Protein AF-A0A0L8MYE1-F1 (afdb_monomer_lite)

pLDDT: mean 87.6, std 10.83, range [44.22, 98.5]

Structure (mmCIF, N/CA/C/O backbone):
data_AF-A0A0L8MYE1-F1
#
_entry.id   AF-A0A0L8MYE1-F1
#
loop_
_atom_site.group_PDB
_atom_site.id
_atom_site.type_symbol
_atom_site.label_atom_id
_atom_site.label_alt_id
_atom_site.label_comp_id
_atom_site.label_asym_id
_atom_site.label_entity_id
_atom_site.label_seq_id
_atom_site.pdbx_PDB_ins_code
_atom_site.Cartn_x
_atom_site.Cartn_y
_atom_site.Cartn_z
_atom_site.occupancy
_atom_site.B_iso_or_equiv
_atom_site.auth_seq_id
_atom_site.auth_comp_id
_atom_site.auth_asym_id
_atom_site.auth_atom_id
_atom_site.pdbx_PDB_model_num
ATOM 1 N N . MET A 1 1 ? 1.191 -8.952 24.128 1.00 48.09 1 MET A N 1
ATOM 2 C CA . MET A 1 1 ? 2.168 -8.699 23.050 1.00 48.09 1 MET A CA 1
ATOM 3 C C . MET A 1 1 ? 2.412 -7.206 22.989 1.00 48.09 1 MET A C 1
ATOM 5 O O . MET A 1 1 ? 1.458 -6.456 23.141 1.00 48.09 1 MET A O 1
ATOM 9 N N . THR A 1 2 ? 3.668 -6.786 22.878 1.00 50.16 2 THR A N 1
ATOM 10 C CA . THR A 1 2 ? 4.032 -5.373 22.713 1.00 50.16 2 THR A CA 1
ATOM 11 C C . THR A 1 2 ? 3.815 -4.989 21.248 1.00 50.16 2 THR A C 1
ATOM 13 O O . THR A 1 2 ? 4.279 -5.751 20.398 1.00 50.16 2 THR A O 1
ATOM 16 N N . PRO A 1 3 ? 3.181 -3.846 20.932 1.00 57.72 3 PRO A N 1
ATOM 17 C CA . PRO A 1 3 ? 3.003 -3.417 19.551 1.00 57.72 3 PRO A CA 1
ATOM 18 C C . PRO A 1 3 ? 4.345 -3.287 18.844 1.00 57.72 3 PRO A C 1
ATOM 20 O O . PRO A 1 3 ? 5.175 -2.445 19.194 1.00 57.72 3 PRO A O 1
ATOM 23 N N . SER A 1 4 ? 4.562 -4.142 17.846 1.00 65.25 4 SER A N 1
ATOM 24 C CA . SER A 1 4 ? 5.728 -4.064 16.975 1.00 65.25 4 SER A CA 1
ATOM 25 C C . SER A 1 4 ? 5.507 -2.943 15.959 1.00 65.25 4 SER A C 1
ATOM 27 O O . SER A 1 4 ? 4.510 -2.963 15.233 1.00 65.25 4 SER A O 1
ATOM 29 N N . PRO A 1 5 ? 6.402 -1.944 15.886 1.00 72.25 5 PRO A N 1
ATOM 30 C CA . PRO A 1 5 ? 6.255 -0.877 14.913 1.00 72.25 5 PRO A CA 1
ATOM 31 C C . PRO A 1 5 ? 6.389 -1.446 13.501 1.00 72.25 5 PRO A C 1
ATOM 33 O O . PRO A 1 5 ? 7.359 -2.141 13.203 1.00 72.25 5 PRO A O 1
ATOM 36 N N . VAL A 1 6 ? 5.454 -1.100 12.614 1.00 80.88 6 VAL A N 1
ATOM 37 C CA . VAL A 1 6 ? 5.565 -1.434 11.189 1.00 80.88 6 VAL A CA 1
ATOM 38 C C . VAL A 1 6 ? 6.734 -0.651 10.604 1.00 80.88 6 VAL A C 1
ATOM 40 O O . VAL A 1 6 ? 6.658 0.561 10.397 1.00 80.88 6 VAL A O 1
ATOM 43 N N . ARG A 1 7 ? 7.855 -1.341 10.407 1.00 83.12 7 ARG A N 1
ATOM 44 C CA . ARG A 1 7 ? 9.088 -0.803 9.835 1.00 83.12 7 ARG A CA 1
ATOM 45 C C . ARG A 1 7 ? 9.770 -1.891 9.017 1.00 83.12 7 ARG A C 1
ATOM 47 O O . ARG A 1 7 ? 9.766 -3.041 9.447 1.00 83.12 7 ARG A O 1
ATOM 54 N N . PRO A 1 8 ? 10.366 -1.547 7.868 1.00 80.88 8 PRO A N 1
ATOM 55 C CA . PRO A 1 8 ? 11.099 -2.531 7.094 1.00 80.88 8 PRO A CA 1
ATOM 56 C C . PRO A 1 8 ? 12.308 -3.050 7.888 1.00 80.88 8 PRO A C 1
ATOM 58 O O . PRO A 1 8 ? 13.081 -2.245 8.411 1.00 80.88 8 PRO A O 1
ATOM 61 N N . SER A 1 9 ? 12.483 -4.373 7.959 1.00 88.88 9 SER A N 1
ATOM 62 C CA . SER A 1 9 ? 13.735 -5.008 8.406 1.00 88.88 9 SER A CA 1
ATOM 63 C C . SER A 1 9 ? 14.821 -4.875 7.343 1.00 88.88 9 SER A C 1
ATOM 65 O O . SER A 1 9 ? 16.002 -4.768 7.662 1.00 88.88 9 SER A O 1
ATOM 67 N N . TRP A 1 10 ? 14.411 -4.836 6.075 1.00 93.12 10 TRP A N 1
ATOM 68 C CA . TRP A 1 10 ? 15.283 -4.615 4.936 1.00 93.12 10 TRP A CA 1
ATOM 69 C C . TRP A 1 10 ? 14.604 -3.727 3.894 1.00 93.12 10 TRP A C 1
ATOM 71 O O . TRP A 1 10 ? 13.389 -3.775 3.689 1.00 93.12 10 TRP A O 1
ATOM 81 N N . ARG A 1 11 ? 15.407 -2.913 3.208 1.00 92.31 11 ARG A N 1
ATOM 82 C CA . ARG A 1 11 ? 14.981 -2.066 2.095 1.00 92.31 11 ARG A CA 1
ATOM 83 C C . ARG A 1 11 ? 16.088 -2.008 1.053 1.00 92.31 11 ARG A C 1
ATOM 85 O O . ARG A 1 11 ? 17.260 -1.899 1.412 1.00 92.31 11 ARG A O 1
ATOM 92 N N . ALA A 1 12 ? 15.712 -2.007 -0.222 1.00 88.06 12 ALA A N 1
ATOM 93 C CA . ALA A 1 12 ? 16.649 -1.766 -1.309 1.00 88.06 12 ALA A CA 1
ATOM 94 C C . ALA A 1 12 ? 17.394 -0.425 -1.111 1.00 88.06 12 ALA A C 1
ATOM 96 O O . ALA A 1 12 ? 16.813 0.532 -0.576 1.00 88.06 12 ALA A O 1
ATOM 97 N N . PRO A 1 13 ? 18.661 -0.316 -1.555 1.00 91.75 13 PRO A N 1
ATOM 98 C CA . PRO A 1 13 ? 19.429 0.924 -1.459 1.00 91.75 13 PRO A CA 1
ATOM 99 C C . PRO A 1 13 ? 18.688 2.111 -2.083 1.00 91.75 13 PRO A C 1
ATOM 101 O O . PRO A 1 13 ? 18.001 1.946 -3.090 1.00 91.75 13 PRO A O 1
ATOM 104 N N . MET A 1 14 ? 18.871 3.330 -1.555 1.00 87.12 14 MET A N 1
ATOM 105 C CA . MET A 1 14 ? 18.120 4.514 -2.021 1.00 87.12 14 MET A CA 1
ATOM 106 C C . MET A 1 14 ? 18.212 4.748 -3.537 1.00 87.12 14 MET A C 1
ATOM 108 O O . MET A 1 14 ? 17.224 5.145 -4.153 1.00 87.12 14 MET A O 1
ATOM 112 N N . LYS A 1 15 ? 19.373 4.464 -4.147 1.00 87.69 15 LYS A N 1
ATOM 113 C CA . LYS A 1 15 ? 19.563 4.574 -5.602 1.00 87.69 15 LYS A CA 1
ATOM 114 C C . LYS A 1 15 ? 18.624 3.647 -6.380 1.00 87.69 15 LYS A C 1
ATOM 116 O O . LYS A 1 15 ? 18.092 4.067 -7.397 1.00 87.69 15 LYS A O 1
ATOM 121 N N . THR A 1 16 ? 18.416 2.422 -5.905 1.00 88.69 16 THR A N 1
ATOM 122 C CA . THR A 1 16 ? 17.494 1.443 -6.504 1.00 88.69 16 THR A CA 1
ATOM 123 C C . THR A 1 16 ? 16.047 1.778 -6.157 1.00 88.69 16 THR A C 1
ATOM 125 O O . THR A 1 16 ? 15.164 1.733 -7.005 1.00 88.69 16 THR A O 1
ATOM 128 N N . TRP A 1 17 ? 15.808 2.210 -4.919 1.00 89.88 17 TRP A N 1
ATOM 129 C CA . TRP A 1 17 ? 14.480 2.534 -4.413 1.00 89.88 17 TRP A CA 1
ATOM 130 C C . TRP A 1 17 ? 13.760 3.614 -5.235 1.00 89.88 17 TRP A C 1
ATOM 132 O O . TRP A 1 17 ? 12.558 3.524 -5.452 1.00 89.88 17 TRP A O 1
ATOM 142 N N . HIS A 1 18 ? 14.486 4.618 -5.731 1.00 88.44 18 HIS A N 1
ATOM 143 C CA . HIS A 1 18 ? 13.913 5.715 -6.521 1.00 88.44 18 HIS A CA 1
ATOM 144 C C . HIS A 1 18 ? 14.045 5.541 -8.039 1.00 88.44 18 HIS A C 1
ATOM 146 O O . HIS A 1 18 ? 13.791 6.488 -8.781 1.00 88.44 18 HIS A O 1
ATOM 152 N N . ARG A 1 19 ? 14.442 4.356 -8.512 1.00 90.06 19 ARG A N 1
ATOM 153 C CA . ARG A 1 19 ? 14.503 4.049 -9.942 1.00 90.06 19 ARG A CA 1
ATOM 154 C C . ARG A 1 19 ? 13.298 3.218 -10.377 1.00 90.06 19 ARG A C 1
ATOM 156 O O . ARG A 1 19 ? 12.831 2.399 -9.579 1.00 90.06 19 ARG A O 1
ATOM 163 N N . PRO A 1 20 ? 12.817 3.419 -11.616 1.00 89.62 20 PRO A N 1
ATOM 164 C CA . PRO A 1 20 ? 11.915 2.484 -12.266 1.00 89.62 20 PRO A CA 1
ATOM 165 C C . PRO A 1 20 ? 12.505 1.082 -12.289 1.00 89.62 20 PRO A C 1
ATOM 167 O O . PRO A 1 20 ? 13.701 0.918 -12.543 1.00 89.62 20 PRO A O 1
ATOM 170 N N . VAL A 1 21 ? 11.666 0.085 -12.053 1.00 90.75 21 VAL A N 1
ATOM 171 C CA . VAL A 1 21 ? 12.043 -1.314 -12.255 1.00 90.75 21 VAL A CA 1
ATOM 172 C C . VAL A 1 21 ? 11.777 -1.751 -13.691 1.00 90.75 21 VAL A C 1
ATOM 174 O O . VAL A 1 21 ? 10.814 -1.326 -14.329 1.00 90.75 21 VAL A O 1
ATOM 177 N N . HIS A 1 22 ? 12.639 -2.628 -14.199 1.00 89.12 22 HIS A N 1
ATOM 178 C CA . HIS A 1 22 ? 12.503 -3.224 -15.533 1.00 89.12 22 HIS A CA 1
ATOM 179 C C . HIS A 1 22 ? 12.219 -4.728 -15.478 1.00 89.12 22 HIS A C 1
ATOM 181 O O . HIS A 1 22 ? 11.812 -5.316 -16.476 1.00 89.12 22 HIS A O 1
ATOM 187 N N . THR A 1 23 ? 12.399 -5.339 -14.307 1.00 91.44 23 THR A N 1
ATOM 188 C CA . THR A 1 23 ? 12.050 -6.729 -14.016 1.00 91.44 23 THR A CA 1
ATOM 189 C C . THR A 1 23 ? 11.385 -6.808 -12.644 1.00 91.44 23 THR A C 1
ATOM 191 O O . THR A 1 23 ? 11.341 -5.8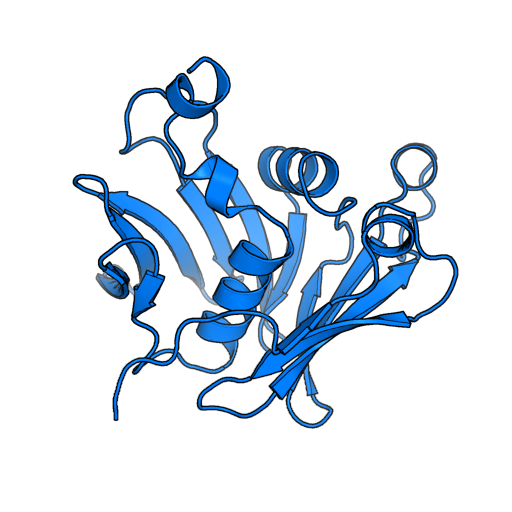15 -11.913 1.00 91.44 23 THR A O 1
ATOM 194 N N . ARG A 1 24 ? 10.824 -7.971 -12.301 1.00 94.75 24 ARG A N 1
ATOM 195 C CA . ARG A 1 24 ? 10.232 -8.203 -10.983 1.00 94.75 24 ARG A CA 1
ATOM 196 C C . ARG A 1 24 ? 11.330 -8.341 -9.935 1.00 94.75 24 ARG A C 1
ATOM 198 O O . ARG A 1 24 ? 12.098 -9.298 -9.962 1.00 94.75 24 ARG A O 1
ATOM 205 N N . GLU A 1 25 ? 11.369 -7.415 -8.985 1.00 94.50 25 GLU A N 1
ATOM 206 C CA . GLU A 1 25 ? 12.448 -7.321 -8.002 1.00 94.50 25 GLU A CA 1
ATOM 207 C C . GLU A 1 25 ? 11.932 -7.069 -6.584 1.00 94.50 25 GLU A C 1
ATOM 209 O O . GLU A 1 25 ? 11.013 -6.276 -6.344 1.00 94.50 25 GLU A O 1
ATOM 214 N N . ARG A 1 26 ? 12.596 -7.699 -5.611 1.00 95.94 26 ARG A N 1
ATOM 215 C CA . ARG A 1 26 ? 12.351 -7.481 -4.184 1.00 95.94 26 ARG A CA 1
ATOM 216 C C . ARG A 1 26 ? 12.881 -6.123 -3.737 1.00 95.94 26 ARG A C 1
ATOM 218 O O . ARG A 1 26 ? 14.041 -5.797 -3.966 1.00 95.94 26 ARG A O 1
ATOM 225 N N . HIS A 1 27 ? 12.050 -5.369 -3.022 1.00 95.56 27 HIS A N 1
ATOM 226 C CA . HIS A 1 27 ? 12.340 -3.983 -2.658 1.00 95.56 27 HIS A CA 1
ATOM 227 C C . HIS A 1 27 ? 12.282 -3.670 -1.166 1.00 95.56 27 HIS A C 1
ATOM 229 O O . HIS A 1 27 ? 13.021 -2.796 -0.710 1.00 95.56 27 HIS A O 1
ATOM 235 N N . ALA A 1 28 ? 11.454 -4.368 -0.396 1.00 96.56 28 ALA A N 1
ATOM 236 C CA . ALA A 1 28 ? 11.451 -4.252 1.058 1.00 96.56 28 ALA A CA 1
ATOM 237 C C . ALA A 1 28 ? 10.945 -5.539 1.708 1.00 96.56 28 ALA A C 1
ATOM 239 O O . ALA A 1 28 ? 10.163 -6.269 1.103 1.00 96.56 28 ALA A O 1
ATOM 240 N N . GLU A 1 29 ? 11.360 -5.762 2.949 1.00 96.19 29 GLU A N 1
ATOM 241 C CA . GLU A 1 29 ? 10.817 -6.788 3.837 1.00 96.19 29 GLU A CA 1
ATOM 242 C C . GLU A 1 29 ? 10.351 -6.113 5.120 1.00 96.19 29 GLU A C 1
ATOM 244 O O . GLU A 1 29 ? 11.084 -5.308 5.697 1.00 96.19 29 GLU A O 1
ATOM 249 N N . ILE A 1 30 ? 9.123 -6.398 5.542 1.00 93.62 30 ILE A N 1
ATOM 250 C CA . ILE A 1 30 ? 8.498 -5.803 6.719 1.00 93.62 30 ILE A CA 1
ATOM 251 C C . ILE A 1 30 ? 8.022 -6.937 7.634 1.00 93.62 30 ILE A C 1
ATOM 253 O O . ILE A 1 30 ? 7.027 -7.589 7.309 1.00 93.62 30 ILE A O 1
ATOM 257 N N . PRO A 1 31 ? 8.709 -7.204 8.759 1.00 91.56 31 PRO A N 1
ATOM 258 C CA . PRO A 1 31 ? 8.264 -8.197 9.722 1.00 91.56 31 PRO A CA 1
ATOM 259 C C . PRO A 1 31 ? 7.021 -7.689 10.450 1.00 91.56 31 PRO A C 1
ATOM 261 O O . PRO A 1 31 ? 6.938 -6.527 10.856 1.00 91.56 31 PRO A O 1
ATOM 264 N N . THR A 1 32 ? 6.046 -8.573 10.621 1.00 88.62 32 THR A N 1
ATOM 265 C CA . THR A 1 32 ? 4.771 -8.279 11.271 1.00 88.62 32 THR A CA 1
ATOM 266 C C . THR A 1 32 ? 4.306 -9.456 12.123 1.00 88.62 32 THR A C 1
ATOM 268 O O . THR A 1 32 ? 4.908 -10.527 12.101 1.00 88.62 32 THR A O 1
ATOM 271 N N . ALA A 1 33 ? 3.199 -9.282 12.849 1.00 86.50 33 ALA A N 1
ATOM 272 C CA . ALA A 1 33 ? 2.593 -10.356 13.635 1.00 86.50 33 ALA A CA 1
ATOM 273 C C . ALA A 1 33 ? 2.081 -11.536 12.785 1.00 86.50 33 ALA A C 1
ATOM 275 O O . ALA A 1 33 ? 1.930 -12.630 13.317 1.00 86.50 33 ALA A O 1
ATOM 276 N N . HIS A 1 34 ? 1.829 -11.327 11.486 1.00 89.25 34 HIS A N 1
ATOM 277 C CA . HIS A 1 34 ? 1.358 -12.369 10.563 1.00 89.25 34 HIS A CA 1
ATOM 278 C C . HIS A 1 34 ? 2.491 -13.036 9.774 1.00 89.25 34 HIS A C 1
ATOM 280 O O . HIS A 1 34 ? 2.216 -13.903 8.962 1.00 89.25 34 HIS A O 1
ATOM 286 N N . GLY A 1 35 ? 3.747 -12.625 9.980 1.00 92.19 35 GLY A N 1
ATOM 287 C CA . GLY A 1 35 ? 4.892 -13.032 9.161 1.00 92.19 35 GLY A CA 1
ATOM 288 C C . GLY A 1 35 ? 5.554 -11.842 8.464 1.00 92.19 35 GLY A C 1
ATOM 289 O O . GLY A 1 35 ? 5.338 -10.682 8.835 1.00 92.19 35 GLY A O 1
ATOM 290 N N . THR A 1 36 ? 6.393 -12.113 7.467 1.00 95.12 36 THR A N 1
ATOM 291 C CA . THR A 1 36 ? 7.157 -11.072 6.763 1.00 95.12 36 THR A CA 1
ATOM 292 C C . THR A 1 36 ? 6.491 -10.710 5.446 1.00 95.12 36 THR A C 1
ATOM 294 O O . THR A 1 36 ? 6.456 -11.510 4.514 1.00 95.12 36 THR A O 1
ATOM 297 N N . TYR A 1 37 ? 6.037 -9.462 5.338 1.00 96.81 37 TYR A N 1
ATOM 298 C CA . TYR A 1 37 ? 5.595 -8.910 4.065 1.00 96.81 37 TYR A CA 1
ATOM 299 C C . TYR A 1 37 ? 6.788 -8.581 3.185 1.00 96.81 37 TYR A C 1
ATOM 301 O O . TYR A 1 37 ? 7.678 -7.833 3.588 1.00 96.81 37 TYR A O 1
ATOM 309 N N . THR A 1 38 ? 6.760 -9.070 1.953 1.00 98.12 38 THR A N 1
ATOM 310 C CA . THR A 1 38 ? 7.747 -8.748 0.929 1.00 98.12 38 THR A CA 1
ATOM 311 C C . THR A 1 38 ? 7.124 -7.815 -0.100 1.00 98.12 38 THR A C 1
ATOM 313 O O . THR A 1 38 ? 6.159 -8.183 -0.766 1.00 98.12 38 THR A O 1
ATOM 316 N N . LEU A 1 39 ? 7.681 -6.611 -0.251 1.00 97.94 39 LEU A N 1
ATOM 317 C CA . LEU A 1 39 ? 7.344 -5.724 -1.361 1.00 97.94 39 LEU A CA 1
ATOM 318 C C . LEU A 1 39 ? 8.116 -6.163 -2.605 1.00 97.94 39 LEU A C 1
ATOM 320 O O . LEU A 1 39 ? 9.349 -6.089 -2.635 1.00 97.94 39 LEU A O 1
ATOM 324 N N . LEU A 1 40 ? 7.379 -6.537 -3.642 1.00 97.44 40 LEU A N 1
ATOM 325 C CA . LEU A 1 40 ? 7.873 -6.749 -4.993 1.00 97.44 40 LEU A CA 1
ATOM 326 C C . LEU A 1 40 ? 7.410 -5.590 -5.877 1.00 97.44 40 LEU A C 1
ATOM 328 O O . LEU A 1 40 ? 6.261 -5.153 -5.796 1.00 97.44 40 LEU A O 1
ATOM 332 N N . ARG A 1 41 ? 8.316 -5.089 -6.713 1.00 96.25 41 ARG A N 1
ATOM 333 C CA . ARG A 1 41 ? 8.017 -4.099 -7.751 1.00 96.25 41 ARG A CA 1
ATOM 334 C C . ARG A 1 41 ? 8.320 -4.732 -9.098 1.00 96.25 41 ARG A C 1
ATOM 336 O O . ARG A 1 41 ? 9.357 -5.374 -9.242 1.00 96.25 41 ARG A O 1
ATOM 343 N N . GLU A 1 42 ? 7.442 -4.535 -10.068 1.00 94.75 42 GLU A N 1
ATOM 344 C CA . GLU A 1 42 ? 7.642 -4.950 -11.458 1.00 94.75 42 GLU A CA 1
ATOM 345 C C . GLU A 1 42 ? 7.083 -3.891 -12.425 1.00 94.75 42 GLU A C 1
ATOM 347 O O . GLU A 1 42 ? 6.340 -3.002 -11.992 1.00 94.75 42 GLU A O 1
ATOM 352 N N . PRO A 1 43 ? 7.441 -3.927 -13.721 1.00 91.50 43 PRO A N 1
ATOM 353 C CA . PRO A 1 43 ? 6.853 -3.024 -14.706 1.00 91.50 43 PRO A CA 1
ATOM 354 C C . PRO A 1 43 ? 5.322 -3.106 -14.699 1.00 91.50 43 PRO A C 1
ATOM 356 O O . PRO A 1 43 ? 4.755 -4.196 -14.632 1.00 91.50 43 PRO A O 1
ATOM 359 N N . GLY A 1 44 ? 4.642 -1.958 -14.764 1.00 86.31 44 GLY A N 1
ATOM 360 C CA . GLY A 1 44 ? 3.182 -1.927 -14.783 1.00 86.31 44 GLY A CA 1
ATOM 361 C C . GLY A 1 44 ? 2.602 -2.590 -16.045 1.00 86.31 44 GLY A C 1
ATOM 362 O O . GLY A 1 44 ? 3.210 -2.521 -17.115 1.00 86.31 44 GLY A O 1
ATOM 363 N N . PRO A 1 45 ? 1.397 -3.186 -15.976 1.00 80.25 45 PRO A N 1
ATOM 364 C CA . PRO A 1 45 ? 0.756 -3.838 -17.122 1.00 80.25 45 PRO A CA 1
ATOM 365 C C . PRO A 1 45 ? 0.280 -2.853 -18.206 1.00 80.25 45 PRO A C 1
ATOM 367 O O . PRO A 1 45 ? -0.015 -3.256 -19.330 1.00 80.25 45 PRO A O 1
ATOM 370 N N . ARG A 1 46 ? 0.164 -1.554 -17.888 1.00 69.94 46 ARG A N 1
ATOM 371 C CA . ARG A 1 46 ? -0.357 -0.530 -18.806 1.00 69.94 46 ARG A CA 1
ATOM 372 C C . ARG A 1 46 ? 0.762 0.069 -19.660 1.00 69.94 46 ARG A C 1
ATOM 374 O O . ARG A 1 46 ? 1.675 0.700 -19.143 1.00 69.94 46 ARG A O 1
ATOM 381 N N . LEU A 1 47 ? 0.631 -0.042 -20.982 1.00 67.31 47 LEU A N 1
ATOM 382 C CA . LEU A 1 47 ? 1.573 0.504 -21.971 1.00 67.31 47 LEU A CA 1
ATOM 383 C C . LEU A 1 47 ? 1.103 1.838 -22.584 1.00 67.31 47 LEU A C 1
ATOM 385 O O . LEU A 1 47 ? 1.332 2.086 -23.768 1.00 67.31 47 LEU A O 1
ATOM 389 N N . THR A 1 48 ? 0.436 2.705 -21.815 1.00 79.69 48 THR A N 1
ATOM 390 C CA . THR A 1 48 ? 0.117 4.060 -22.302 1.00 79.69 48 THR A CA 1
ATOM 391 C C . THR A 1 48 ? 1.383 4.922 -22.351 1.00 79.69 48 THR A C 1
ATOM 393 O O . THR A 1 48 ? 2.360 4.648 -21.649 1.00 79.69 48 THR A O 1
ATOM 396 N N . ALA A 1 49 ? 1.385 5.970 -23.183 1.00 79.62 49 ALA A N 1
ATOM 397 C CA . ALA A 1 49 ? 2.503 6.918 -23.241 1.00 79.62 49 ALA A CA 1
ATOM 398 C C . ALA A 1 49 ? 2.769 7.550 -21.863 1.00 79.62 49 ALA A C 1
ATOM 400 O O . ALA A 1 49 ? 3.917 7.588 -21.425 1.00 79.62 49 ALA A O 1
ATOM 401 N N . ASP A 1 50 ? 1.707 7.925 -21.144 1.00 80.00 50 ASP A N 1
ATOM 402 C CA . ASP A 1 50 ? 1.793 8.467 -19.785 1.00 80.00 50 ASP A CA 1
ATOM 403 C C . ASP A 1 50 ? 2.357 7.451 -18.787 1.00 80.00 50 ASP A C 1
ATOM 405 O O . ASP A 1 50 ? 3.237 7.790 -18.003 1.00 80.00 50 ASP A O 1
ATOM 409 N N . ALA A 1 51 ? 1.914 6.189 -18.842 1.00 79.12 51 ALA A N 1
ATOM 410 C CA . ALA A 1 51 ? 2.421 5.143 -17.956 1.00 79.12 51 ALA A CA 1
ATOM 411 C C . ALA A 1 51 ? 3.921 4.893 -18.170 1.00 79.12 51 ALA A C 1
ATOM 413 O O . ALA A 1 51 ? 4.655 4.689 -17.205 1.00 79.12 51 ALA A O 1
ATOM 414 N N . LYS A 1 52 ? 4.397 4.963 -19.420 1.00 77.75 52 LYS A N 1
ATOM 415 C CA . LYS A 1 52 ? 5.830 4.884 -19.735 1.00 77.75 52 LYS A CA 1
ATOM 416 C C . LYS A 1 52 ? 6.589 6.121 -19.257 1.00 77.75 52 LYS A C 1
ATOM 418 O O . LYS A 1 52 ? 7.638 5.976 -18.636 1.00 77.75 52 LYS A O 1
ATOM 423 N N . ALA A 1 53 ? 6.067 7.317 -19.530 1.00 80.50 53 ALA A N 1
ATOM 424 C CA . ALA A 1 53 ? 6.708 8.580 -19.166 1.00 80.50 53 ALA A CA 1
ATOM 425 C C . ALA A 1 53 ? 6.820 8.760 -17.645 1.00 80.50 53 ALA A C 1
ATOM 427 O O . ALA A 1 53 ? 7.832 9.247 -17.145 1.00 80.50 53 ALA A O 1
ATOM 428 N N . GLU A 1 54 ? 5.800 8.336 -16.903 1.00 81.50 54 GLU A N 1
ATOM 429 C CA . GLU A 1 54 ? 5.762 8.410 -15.443 1.00 81.50 54 GLU A CA 1
ATOM 430 C C . GLU A 1 54 ? 6.274 7.138 -14.751 1.00 81.50 54 GLU A C 1
ATOM 432 O O . GLU A 1 54 ? 6.234 7.061 -13.521 1.00 81.50 54 GLU A O 1
ATOM 437 N N . ALA A 1 55 ? 6.759 6.160 -15.526 1.00 84.25 55 ALA A N 1
ATOM 438 C CA . ALA A 1 55 ? 7.277 4.883 -15.048 1.00 84.25 55 ALA A CA 1
ATOM 439 C C . ALA A 1 55 ? 6.338 4.198 -14.042 1.00 84.25 55 ALA A C 1
ATOM 441 O O . ALA A 1 55 ? 6.723 3.910 -12.907 1.00 84.25 55 ALA A O 1
ATOM 442 N N . TRP A 1 56 ? 5.083 3.982 -14.444 1.00 90.31 56 TRP A N 1
ATOM 443 C CA . TRP A 1 56 ? 4.119 3.271 -13.612 1.00 90.31 56 TRP A CA 1
ATOM 444 C C . TRP A 1 56 ? 4.533 1.811 -13.435 1.00 90.31 56 TRP A C 1
ATOM 446 O O . TRP A 1 56 ? 4.958 1.127 -14.369 1.00 90.31 56 TRP A O 1
ATOM 456 N N . GLU A 1 57 ? 4.378 1.338 -12.211 1.00 94.12 57 GLU A N 1
ATOM 457 C CA . GLU A 1 57 ? 4.806 0.026 -11.763 1.00 94.12 57 GLU A CA 1
ATOM 458 C C . GLU A 1 57 ? 3.622 -0.759 -11.226 1.00 94.12 57 GLU A C 1
ATOM 460 O O . GLU A 1 57 ? 2.616 -0.195 -10.783 1.00 94.12 57 GLU A O 1
ATOM 465 N N . ARG A 1 58 ? 3.791 -2.075 -11.198 1.00 95.44 58 ARG A N 1
ATOM 466 C CA . ARG A 1 58 ? 2.965 -2.954 -10.394 1.00 95.44 58 ARG A CA 1
ATOM 467 C C . ARG A 1 58 ? 3.676 -3.244 -9.085 1.00 95.44 58 ARG A C 1
ATOM 469 O O . ARG A 1 58 ? 4.840 -3.646 -9.061 1.00 95.44 58 ARG A O 1
ATOM 476 N N . TRP A 1 59 ? 2.990 -2.965 -7.987 1.00 97.62 59 TRP A N 1
ATOM 477 C CA . TRP A 1 59 ? 3.490 -3.200 -6.637 1.00 97.62 59 TRP A CA 1
ATOM 478 C C . TRP A 1 59 ? 2.699 -4.327 -6.002 1.00 97.62 59 TRP A C 1
ATOM 480 O O . TRP A 1 59 ? 1.471 -4.298 -6.014 1.00 97.62 59 TRP A O 1
ATOM 490 N N . GLN A 1 60 ? 3.406 -5.284 -5.411 1.00 98.12 60 GLN A N 1
ATOM 491 C CA . GLN A 1 60 ? 2.814 -6.432 -4.738 1.00 98.12 60 GLN A CA 1
ATOM 492 C C . GLN A 1 60 ? 3.383 -6.562 -3.330 1.00 98.12 60 GLN A C 1
ATOM 494 O O . GLN A 1 60 ? 4.598 -6.552 -3.146 1.00 98.12 60 GLN A O 1
ATOM 499 N N . PHE A 1 61 ? 2.509 -6.717 -2.343 1.00 98.19 61 PHE A N 1
ATOM 500 C CA . PHE A 1 61 ? 2.879 -7.135 -0.997 1.00 98.19 61 PHE A CA 1
ATOM 501 C C . PHE A 1 61 ? 2.507 -8.602 -0.838 1.00 98.19 61 PHE A C 1
ATOM 503 O O . PHE A 1 61 ? 1.326 -8.957 -0.846 1.00 98.19 61 PHE A O 1
ATOM 510 N N . VAL A 1 62 ? 3.535 -9.434 -0.707 1.00 98.12 62 VAL A N 1
ATOM 511 C CA . VAL A 1 62 ? 3.416 -10.887 -0.594 1.00 98.12 62 VAL A CA 1
ATOM 512 C C . VAL A 1 62 ? 3.653 -11.308 0.851 1.00 98.12 62 VAL A C 1
ATOM 514 O O . VAL A 1 62 ? 4.614 -10.844 1.465 1.00 98.12 62 VAL A O 1
ATOM 517 N N . LEU A 1 63 ? 2.803 -12.187 1.376 1.00 97.50 63 LEU A N 1
ATOM 518 C CA . LEU A 1 63 ? 2.944 -12.829 2.681 1.00 97.50 63 LEU A CA 1
ATOM 519 C C . LEU A 1 63 ? 2.830 -14.342 2.483 1.00 97.50 63 LEU A C 1
ATOM 521 O O . LEU A 1 63 ? 1.857 -14.795 1.896 1.00 97.50 63 LEU A O 1
ATOM 525 N N . ASP A 1 64 ? 3.828 -15.106 2.931 1.00 94.25 64 ASP A N 1
ATOM 526 C CA . ASP A 1 64 ? 3.857 -16.577 2.836 1.00 94.25 64 ASP A CA 1
ATOM 527 C C . ASP A 1 64 ? 3.572 -17.143 1.427 1.00 94.25 64 ASP A C 1
ATOM 529 O O . ASP A 1 64 ? 3.044 -18.237 1.262 1.00 94.25 64 ASP A O 1
ATOM 533 N N . GLY A 1 65 ? 3.952 -16.391 0.387 1.00 93.62 65 GLY A N 1
ATOM 534 C CA . GLY A 1 65 ? 3.728 -16.741 -1.023 1.00 93.62 65 GLY A CA 1
ATOM 535 C C . GLY A 1 65 ? 2.440 -16.171 -1.625 1.00 93.62 65 GLY A C 1
ATOM 536 O O . GLY A 1 65 ? 2.358 -16.034 -2.846 1.00 93.62 65 GLY A O 1
ATOM 537 N N . ASP A 1 66 ? 1.495 -15.731 -0.796 1.00 96.94 66 ASP A N 1
ATOM 538 C CA . ASP A 1 66 ? 0.228 -15.147 -1.231 1.00 96.94 66 ASP A CA 1
ATOM 539 C C . ASP A 1 66 ? 0.353 -13.641 -1.476 1.00 96.94 66 ASP A C 1
ATOM 541 O O . ASP A 1 66 ? 0.878 -12.890 -0.651 1.00 96.94 66 ASP A O 1
ATOM 545 N N . THR A 1 67 ? -0.178 -13.160 -2.602 1.00 97.81 67 THR A N 1
ATOM 546 C CA . THR A 1 67 ? -0.272 -11.715 -2.864 1.00 97.81 67 THR A CA 1
ATOM 547 C C . THR A 1 67 ? -1.467 -11.135 -2.113 1.00 97.81 67 THR A C 1
ATOM 549 O O . THR A 1 67 ? -2.611 -11.303 -2.526 1.00 97.81 67 THR A O 1
ATOM 552 N N . VAL A 1 68 ? -1.198 -10.429 -1.013 1.00 98.38 68 VAL A N 1
ATOM 553 C CA . VAL A 1 68 ? -2.235 -9.837 -0.151 1.00 98.38 68 VAL A CA 1
ATOM 554 C C . VAL A 1 68 ? -2.677 -8.470 -0.665 1.00 98.38 68 VAL A C 1
ATOM 556 O O . VAL A 1 68 ? -3.844 -8.117 -0.557 1.00 98.38 68 VAL A O 1
ATOM 559 N N . LEU A 1 69 ? -1.765 -7.680 -1.226 1.00 98.50 69 LEU A N 1
ATOM 560 C CA . LEU A 1 69 ? -2.076 -6.370 -1.798 1.00 98.50 69 LEU A CA 1
ATOM 561 C C . LEU A 1 69 ? -1.356 -6.214 -3.129 1.00 98.50 69 LEU A C 1
ATOM 563 O O . LEU A 1 69 ? -0.154 -6.450 -3.220 1.00 98.50 69 LEU A O 1
ATOM 567 N N . GLU A 1 70 ? -2.089 -5.754 -4.130 1.00 97.88 70 GLU A N 1
ATOM 568 C CA . GLU A 1 70 ? -1.588 -5.472 -5.466 1.00 97.88 70 GLU A CA 1
ATOM 569 C C . GLU A 1 70 ? -2.082 -4.106 -5.941 1.00 97.88 70 GLU A C 1
ATOM 571 O O . GLU A 1 70 ? -3.246 -3.768 -5.737 1.00 97.88 70 GLU A O 1
ATOM 576 N N . ILE A 1 71 ? -1.204 -3.323 -6.567 1.00 96.88 71 ILE A N 1
ATOM 577 C CA . ILE A 1 71 ? -1.517 -2.029 -7.187 1.00 96.88 71 ILE A CA 1
ATOM 578 C C .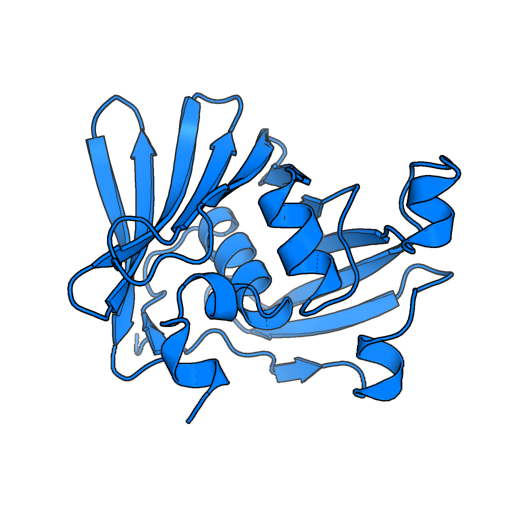 ILE A 1 71 ? -0.918 -2.038 -8.587 1.00 96.88 71 ILE A C 1
ATOM 580 O O . ILE A 1 71 ? 0.296 -2.177 -8.716 1.00 96.88 71 ILE A O 1
ATOM 584 N N . ASP A 1 72 ? -1.744 -1.856 -9.614 1.00 91.25 72 ASP A N 1
ATOM 585 C CA . ASP A 1 72 ? -1.326 -2.003 -11.018 1.00 91.25 72 ASP A CA 1
ATOM 586 C C . ASP A 1 72 ? -0.802 -0.701 -11.646 1.00 91.25 72 ASP A C 1
ATOM 588 O O . ASP A 1 72 ? -0.188 -0.713 -12.712 1.00 91.25 72 ASP A O 1
ATOM 592 N N . ASP A 1 73 ? -1.082 0.442 -11.024 1.00 92.00 73 ASP A N 1
ATOM 593 C CA . ASP A 1 73 ? -0.721 1.772 -11.518 1.00 92.00 73 ASP A CA 1
ATOM 594 C C . ASP A 1 73 ? 0.003 2.610 -10.452 1.00 92.00 73 ASP A C 1
ATOM 596 O O . ASP A 1 73 ? -0.206 3.827 -10.322 1.00 92.00 73 ASP A O 1
ATOM 600 N N . ALA A 1 74 ? 0.870 1.935 -9.690 1.00 94.00 74 ALA A N 1
ATOM 601 C CA . ALA A 1 74 ? 1.711 2.532 -8.667 1.00 94.00 74 ALA A CA 1
ATOM 602 C C . ALA A 1 74 ? 2.754 3.467 -9.290 1.00 94.00 74 ALA A C 1
ATOM 604 O O . ALA A 1 74 ? 3.329 3.194 -10.339 1.00 94.00 74 ALA A O 1
ATOM 605 N N . GLY A 1 75 ? 3.016 4.585 -8.616 1.00 92.88 75 GLY A N 1
ATOM 606 C CA . GLY A 1 75 ? 4.117 5.475 -8.974 1.00 92.88 75 GLY A CA 1
ATOM 607 C C . GLY A 1 75 ? 5.372 5.132 -8.181 1.00 92.88 75 GLY A C 1
ATOM 608 O O . GLY A 1 75 ? 5.303 4.445 -7.161 1.00 92.88 75 GLY A O 1
ATOM 609 N N . LEU A 1 76 ? 6.508 5.704 -8.588 1.00 92.06 76 LEU A N 1
ATOM 610 C CA . LEU A 1 76 ? 7.749 5.599 -7.819 1.00 92.06 76 LEU A CA 1
ATOM 611 C C . LEU A 1 76 ? 7.540 6.003 -6.348 1.00 92.06 76 LEU A C 1
ATOM 613 O O . LEU A 1 76 ? 6.772 6.934 -6.068 1.00 92.06 76 LEU A O 1
ATOM 617 N N . PRO A 1 77 ? 8.244 5.375 -5.392 1.00 90.69 77 PRO A N 1
ATOM 618 C CA . PRO A 1 77 ? 8.058 5.687 -3.983 1.00 90.69 77 PRO A CA 1
ATOM 619 C C . PRO A 1 77 ? 8.272 7.176 -3.669 1.00 90.69 77 PRO A C 1
ATOM 621 O O . PRO A 1 77 ? 9.190 7.814 -4.191 1.00 90.69 77 PRO A O 1
ATOM 624 N N . GLY A 1 78 ? 7.482 7.727 -2.746 1.00 89.75 78 GLY A N 1
ATOM 625 C CA . GLY A 1 78 ? 7.526 9.150 -2.417 1.00 89.75 78 GLY A CA 1
ATOM 626 C C . GLY A 1 78 ? 6.573 9.973 -3.284 1.00 89.75 78 GLY A C 1
ATOM 627 O O . GLY A 1 78 ? 5.373 9.706 -3.288 1.00 89.75 78 GLY A O 1
ATOM 628 N N . GLU A 1 79 ? 7.063 11.021 -3.959 1.00 88.62 79 GLU A N 1
ATOM 629 C CA . GLU A 1 79 ? 6.169 11.971 -4.650 1.00 88.62 79 GLU A CA 1
ATOM 630 C C . GLU A 1 79 ? 5.419 11.337 -5.825 1.00 88.62 79 GLU A C 1
ATOM 632 O O . GLU A 1 79 ? 4.251 11.661 -6.016 1.00 88.62 79 GLU A O 1
ATOM 637 N N . GLY A 1 80 ? 6.030 10.387 -6.545 1.00 91.25 80 GLY A N 1
ATOM 638 C CA . GLY A 1 80 ? 5.365 9.647 -7.624 1.00 91.25 80 GLY A CA 1
ATOM 639 C C . GLY A 1 80 ? 4.109 8.932 -7.123 1.00 91.25 80 GLY A C 1
ATOM 640 O O . GLY A 1 80 ? 3.002 9.219 -7.576 1.00 91.25 80 GLY A O 1
ATOM 641 N N . MET A 1 81 ? 4.255 8.079 -6.108 1.00 93.88 81 MET A N 1
ATOM 642 C CA . MET A 1 81 ? 3.137 7.375 -5.483 1.00 93.88 81 MET A CA 1
ATOM 643 C C . MET A 1 81 ? 2.126 8.352 -4.871 1.00 93.88 81 MET A C 1
ATOM 645 O O . MET A 1 81 ? 0.923 8.191 -5.056 1.00 93.88 81 MET A O 1
ATOM 649 N N . ARG A 1 82 ? 2.577 9.405 -4.176 1.00 92.44 82 ARG A N 1
ATOM 650 C CA . ARG A 1 82 ? 1.665 10.416 -3.615 1.00 92.44 82 ARG A CA 1
ATOM 651 C C . ARG A 1 82 ? 0.830 11.096 -4.695 1.00 92.44 82 ARG A C 1
ATOM 653 O O . ARG A 1 82 ? -0.370 11.284 -4.500 1.00 92.44 82 ARG A O 1
ATOM 660 N N . ARG A 1 83 ? 1.438 11.455 -5.828 1.00 91.06 83 ARG A N 1
ATOM 661 C CA . ARG A 1 83 ? 0.729 12.018 -6.979 1.00 91.06 83 ARG A CA 1
ATOM 662 C C . ARG A 1 83 ? -0.282 11.011 -7.513 1.00 91.06 83 ARG A C 1
ATOM 664 O O . ARG A 1 83 ? -1.441 11.385 -7.661 1.00 91.06 83 ARG A O 1
ATOM 671 N N . ARG A 1 84 ? 0.107 9.751 -7.721 1.00 92.75 84 ARG A N 1
ATOM 672 C CA . ARG A 1 84 ? -0.799 8.688 -8.188 1.00 92.75 84 ARG A CA 1
ATOM 673 C C . ARG A 1 84 ? -2.004 8.513 -7.268 1.00 92.75 84 ARG A C 1
ATOM 675 O O . ARG A 1 84 ? -3.134 8.644 -7.723 1.00 92.75 84 ARG A O 1
ATOM 682 N N . VAL A 1 85 ? -1.785 8.365 -5.963 1.00 94.31 85 VAL A N 1
ATOM 683 C CA . VAL A 1 85 ? -2.871 8.213 -4.981 1.00 94.31 85 VAL A CA 1
ATOM 684 C C . VAL A 1 85 ? -3.789 9.444 -4.943 1.00 94.31 85 VAL A C 1
ATOM 686 O O . VAL A 1 85 ? -4.993 9.297 -4.773 1.00 94.31 85 VAL A O 1
ATOM 689 N N . ARG A 1 86 ? -3.292 10.672 -5.154 1.00 91.75 86 ARG A N 1
ATOM 690 C CA . ARG A 1 86 ? -4.174 11.855 -5.291 1.00 91.75 86 ARG A CA 1
ATOM 691 C C . ARG A 1 86 ? -5.070 11.788 -6.535 1.00 91.75 86 ARG A C 1
ATOM 693 O O . ARG A 1 86 ? -6.203 12.261 -6.486 1.00 91.75 86 ARG A O 1
ATOM 700 N N . HIS A 1 87 ? -4.573 11.225 -7.637 1.00 90.69 87 HIS A N 1
ATOM 701 C CA . HIS A 1 87 ? -5.335 11.083 -8.884 1.00 90.69 87 HIS A CA 1
ATOM 702 C C . HIS A 1 87 ? -6.284 9.882 -8.866 1.00 90.69 87 HIS A C 1
ATOM 704 O O . HIS A 1 87 ? -7.280 9.898 -9.585 1.00 90.69 87 HIS A O 1
ATOM 710 N N . GLY A 1 88 ? -6.021 8.902 -8.007 1.00 93.56 88 GLY A N 1
ATOM 711 C CA . GLY A 1 88 ? -6.721 7.627 -7.981 1.00 93.56 88 GLY A CA 1
ATOM 712 C C . GLY A 1 88 ? -5.796 6.507 -8.448 1.00 93.56 88 GLY A C 1
ATOM 713 O O . GLY A 1 88 ? -5.206 6.598 -9.530 1.00 93.56 88 GLY A O 1
ATOM 714 N N . ILE A 1 89 ? -5.676 5.470 -7.624 1.00 94.38 89 ILE A N 1
ATOM 715 C CA . ILE A 1 89 ? -5.018 4.206 -7.974 1.00 94.38 89 ILE A CA 1
ATOM 716 C C . ILE A 1 89 ? -6.003 3.054 -7.843 1.00 94.38 89 ILE A C 1
ATOM 718 O O . ILE A 1 89 ? -6.975 3.145 -7.086 1.00 94.38 89 ILE A O 1
ATOM 722 N N . HIS A 1 90 ? -5.708 1.972 -8.550 1.00 95.38 90 HIS A N 1
ATOM 723 C CA . HIS A 1 90 ? -6.527 0.768 -8.568 1.00 95.38 90 HIS A CA 1
ATOM 724 C C . HIS A 1 90 ? -5.683 -0.428 -8.161 1.00 95.38 90 HIS A C 1
ATOM 726 O O . HIS A 1 90 ? -4.482 -0.494 -8.441 1.00 95.38 90 HIS A O 1
ATOM 732 N N . GLY A 1 91 ? -6.323 -1.381 -7.505 1.00 96.44 91 GLY A N 1
ATOM 733 C CA . GLY A 1 91 ? -5.630 -2.555 -7.025 1.00 96.44 91 GLY A CA 1
ATOM 734 C C . GLY A 1 91 ? -6.571 -3.619 -6.509 1.00 96.44 91 GLY A C 1
ATOM 735 O O . GLY A 1 91 ? -7.789 -3.531 -6.665 1.00 96.44 91 GLY A O 1
ATOM 736 N N . ARG A 1 92 ? -5.982 -4.626 -5.874 1.00 98.38 92 ARG A N 1
ATOM 737 C CA . ARG A 1 92 ? -6.699 -5.674 -5.153 1.00 98.38 92 ARG A CA 1
ATOM 738 C C . ARG A 1 92 ? -6.137 -5.805 -3.751 1.00 98.38 92 ARG A C 1
ATOM 740 O O . ARG A 1 92 ? -4.923 -5.751 -3.564 1.00 98.38 92 ARG A O 1
ATOM 747 N N . LEU A 1 93 ? -7.021 -5.976 -2.781 1.00 98.19 93 LEU A N 1
ATOM 748 C CA . LEU A 1 93 ? -6.689 -6.236 -1.392 1.00 98.19 93 LEU A CA 1
ATOM 749 C C . LEU A 1 93 ? -7.366 -7.540 -0.978 1.00 98.19 93 LEU A C 1
ATOM 751 O O . LEU A 1 93 ? -8.589 -7.621 -0.928 1.00 98.19 93 LEU A O 1
ATOM 755 N N . ASP A 1 94 ? -6.555 -8.558 -0.724 1.00 96.44 94 ASP A N 1
ATOM 756 C CA . ASP A 1 94 ? -6.979 -9.933 -0.464 1.00 96.44 94 ASP A CA 1
ATOM 757 C C . ASP A 1 94 ? -7.952 -10.453 -1.540 1.00 96.44 94 ASP A C 1
ATOM 759 O O . ASP A 1 94 ? -9.041 -10.951 -1.265 1.00 96.44 94 ASP A O 1
ATOM 763 N N . GLY A 1 95 ? -7.595 -10.210 -2.807 1.00 96.69 95 GLY A N 1
ATOM 764 C CA . GLY A 1 95 ? -8.410 -10.539 -3.981 1.00 96.69 95 GLY A CA 1
ATOM 765 C C . GLY A 1 95 ? -9.560 -9.568 -4.281 1.00 96.69 95 GLY A C 1
ATOM 766 O O . GLY A 1 95 ? -10.025 -9.536 -5.420 1.00 96.69 95 GLY A O 1
ATOM 767 N N . VAL A 1 96 ? -9.979 -8.731 -3.328 1.00 97.75 96 VAL A N 1
ATOM 768 C CA . VAL A 1 96 ? -11.084 -7.778 -3.514 1.00 97.75 96 VAL A CA 1
ATOM 769 C C . VAL A 1 96 ? -10.588 -6.522 -4.235 1.00 97.75 96 VAL A C 1
ATOM 771 O O . VAL A 1 96 ? -9.660 -5.875 -3.740 1.00 97.75 96 VAL A O 1
ATOM 774 N N . PRO A 1 97 ? -11.169 -6.136 -5.385 1.00 98.06 97 PRO A N 1
ATOM 775 C CA . PRO A 1 97 ? -10.787 -4.902 -6.055 1.00 98.06 97 PRO A CA 1
ATOM 776 C C . PRO A 1 97 ? -11.055 -3.670 -5.187 1.00 98.06 97 PRO A C 1
ATOM 778 O O . PRO A 1 97 ? -12.013 -3.626 -4.412 1.00 98.06 97 PRO A O 1
ATOM 781 N N . PHE A 1 98 ? -10.196 -2.662 -5.317 1.00 97.62 98 PHE A N 1
ATOM 782 C CA . PHE A 1 98 ? -10.381 -1.378 -4.657 1.00 97.62 98 PHE A CA 1
ATOM 783 C C . PHE A 1 98 ? -9.973 -0.206 -5.545 1.00 97.62 98 PHE A C 1
ATOM 785 O O . PHE A 1 98 ? -9.103 -0.312 -6.415 1.00 97.62 98 PHE A O 1
ATOM 792 N N . THR A 1 99 ? -10.540 0.956 -5.229 1.00 97.31 99 THR A N 1
ATOM 793 C CA . THR A 1 99 ? -10.050 2.261 -5.681 1.00 97.31 99 THR A CA 1
ATOM 794 C C . THR A 1 99 ? -9.541 3.047 -4.484 1.00 97.31 99 THR A C 1
ATOM 796 O O . THR A 1 99 ? -10.240 3.168 -3.475 1.00 97.31 99 THR A O 1
ATOM 799 N N . ALA A 1 100 ? -8.334 3.607 -4.581 1.00 96.44 100 ALA A N 1
ATOM 800 C CA . ALA A 1 100 ? -7.782 4.444 -3.523 1.00 96.44 100 ALA A CA 1
ATOM 801 C C . ALA A 1 100 ? -7.546 5.880 -3.971 1.00 96.44 100 ALA A C 1
ATOM 803 O O . ALA A 1 100 ? -7.002 6.129 -5.048 1.00 96.44 100 ALA A O 1
ATOM 804 N N . ARG A 1 101 ? -7.919 6.834 -3.113 1.00 95.44 101 ARG A N 1
ATOM 805 C CA . ARG A 1 101 ? -7.739 8.264 -3.353 1.00 95.44 101 ARG A CA 1
ATOM 806 C C . ARG A 1 101 ? -7.314 8.998 -2.089 1.00 95.44 101 ARG A C 1
ATOM 808 O O . ARG A 1 101 ? -7.889 8.797 -1.022 1.00 95.44 101 ARG A O 1
ATOM 815 N N . ALA A 1 102 ? -6.340 9.892 -2.219 1.00 92.50 102 ALA A N 1
ATOM 816 C CA . ALA A 1 102 ? -5.988 10.826 -1.156 1.00 92.50 102 ALA A CA 1
ATOM 817 C C . ALA A 1 102 ? -6.778 12.135 -1.262 1.00 92.50 102 ALA A C 1
ATOM 819 O O . ALA A 1 102 ? -6.848 12.747 -2.329 1.00 92.50 102 ALA A O 1
ATOM 820 N N . GLU A 1 103 ? -7.304 12.595 -0.130 1.00 82.88 103 GLU A N 1
ATOM 821 C CA . GLU A 1 103 ? -7.806 13.956 0.049 1.00 82.88 103 GLU A CA 1
ATOM 822 C C . GLU A 1 103 ? -6.613 14.900 0.326 1.00 82.88 103 GLU A C 1
ATOM 824 O O . GLU A 1 103 ? -5.646 14.525 0.992 1.00 82.88 103 GLU A O 1
ATOM 829 N N . GLY A 1 104 ? -6.620 16.084 -0.304 1.00 65.62 104 GLY A N 1
ATOM 830 C CA . GLY A 1 104 ? -5.421 16.875 -0.635 1.00 65.62 104 GLY A CA 1
ATOM 831 C C . GLY A 1 104 ? -4.645 17.560 0.507 1.00 65.62 104 GLY A C 1
ATOM 832 O O . GLY A 1 104 ? -4.828 17.302 1.693 1.00 65.62 104 GLY A O 1
ATOM 833 N N . ARG A 1 105 ? -3.744 18.483 0.117 1.00 63.94 105 ARG A N 1
ATOM 834 C CA . ARG A 1 105 ? -2.863 19.293 0.990 1.00 63.94 105 ARG A CA 1
ATOM 835 C C . ARG A 1 105 ? -3.659 20.311 1.819 1.00 63.94 105 ARG A C 1
ATOM 837 O O . ARG A 1 105 ? -3.607 21.511 1.570 1.00 63.94 105 ARG A O 1
ATOM 844 N N . SER A 1 106 ? -4.429 19.842 2.795 1.00 67.12 106 SER A N 1
ATOM 845 C CA . SER A 1 106 ? -5.152 20.724 3.709 1.00 67.12 106 SER A CA 1
ATOM 846 C C . SER A 1 106 ? -4.354 21.000 4.979 1.00 67.12 106 SER A C 1
ATOM 848 O O . SER A 1 106 ? -3.828 20.084 5.617 1.00 67.12 106 SER A O 1
ATOM 850 N N . LEU 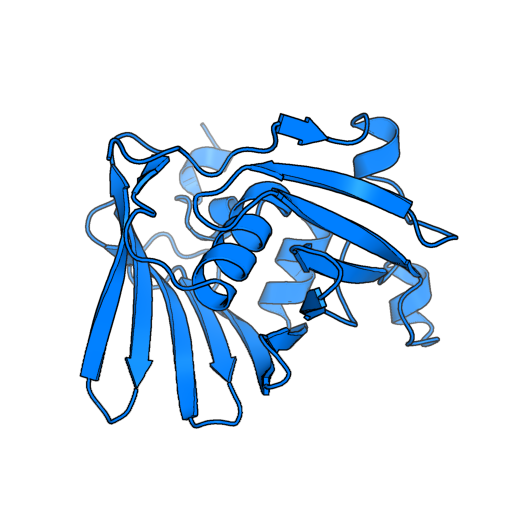A 1 107 ? -4.344 22.264 5.412 1.00 65.56 107 LEU A N 1
ATOM 851 C CA . LEU A 1 107 ? -3.908 22.627 6.763 1.00 65.56 107 LEU A CA 1
ATOM 852 C C . LEU A 1 107 ? -4.836 22.017 7.829 1.00 65.56 107 LEU A C 1
ATOM 854 O O . LEU A 1 107 ? -4.374 21.657 8.912 1.00 65.56 107 LEU A O 1
ATOM 858 N N . ARG A 1 108 ? -6.124 21.812 7.509 1.00 72.38 108 ARG A N 1
ATOM 859 C CA . ARG A 1 108 ? -7.098 21.198 8.421 1.00 72.38 108 ARG A CA 1
ATOM 860 C C . ARG A 1 108 ? -6.872 19.680 8.501 1.00 72.38 108 ARG A C 1
ATOM 862 O O . ARG A 1 108 ? -7.027 19.010 7.481 1.00 72.38 108 ARG A O 1
ATOM 869 N N . PRO A 1 109 ? -6.567 19.116 9.688 1.00 71.62 109 PRO A N 1
ATOM 870 C CA . PRO A 1 109 ? -6.322 17.679 9.845 1.00 71.62 109 PRO A CA 1
ATOM 871 C C . PRO A 1 109 ? -7.462 16.786 9.363 1.00 71.62 109 PRO A C 1
ATOM 873 O O . PRO A 1 109 ? -7.208 15.791 8.698 1.00 71.62 109 PRO A O 1
ATOM 876 N N . SER A 1 110 ? -8.708 17.190 9.610 1.00 73.38 110 SER A N 1
ATOM 877 C CA . SER A 1 110 ? -9.904 16.434 9.220 1.00 73.38 110 SER A CA 1
ATOM 878 C C . SER A 1 110 ? -10.116 16.303 7.711 1.00 73.38 110 SER A C 1
ATOM 880 O O . SER A 1 110 ? -10.953 15.516 7.293 1.00 73.38 110 SER A O 1
ATOM 882 N N . ARG A 1 111 ? -9.384 17.071 6.894 1.00 79.00 111 ARG A N 1
ATOM 883 C CA . ARG A 1 111 ? -9.427 17.012 5.424 1.00 79.00 111 ARG A CA 1
ATOM 884 C C . ARG A 1 111 ? -8.197 16.326 4.822 1.00 79.00 111 ARG A C 1
ATOM 886 O O . ARG A 1 111 ? -7.982 16.414 3.617 1.00 79.00 111 ARG A O 1
ATOM 893 N N . ARG A 1 112 ? -7.354 15.712 5.661 1.00 87.00 112 ARG A N 1
ATOM 894 C CA . ARG A 1 112 ? -6.223 14.890 5.231 1.00 87.00 112 ARG A CA 1
ATOM 895 C C . ARG A 1 112 ? -6.579 13.432 5.437 1.00 87.00 112 ARG A C 1
ATOM 897 O O . ARG A 1 112 ? -6.833 13.002 6.564 1.00 87.00 112 ARG A O 1
ATOM 904 N N . GLY A 1 113 ? -6.543 12.673 4.356 1.00 91.94 113 GLY A N 1
ATOM 905 C CA . GLY A 1 113 ? -6.758 11.246 4.446 1.00 91.94 113 GLY A CA 1
ATOM 906 C C . GLY A 1 113 ? -6.484 10.517 3.149 1.00 91.94 113 GLY A C 1
ATOM 907 O O . GLY A 1 113 ? -6.338 11.125 2.092 1.00 91.94 113 GLY A O 1
ATOM 908 N N . ILE A 1 114 ? -6.405 9.200 3.252 1.00 95.06 114 ILE A N 1
ATOM 909 C CA . ILE A 1 114 ? -6.307 8.285 2.121 1.00 95.06 114 ILE A CA 1
ATOM 910 C C . ILE A 1 114 ? -7.440 7.288 2.284 1.00 95.06 114 ILE A C 1
ATOM 912 O O . ILE A 1 114 ? -7.466 6.565 3.276 1.00 95.06 114 ILE A O 1
ATOM 916 N N . ARG A 1 115 ? -8.376 7.273 1.340 1.00 95.81 115 ARG A N 1
ATOM 917 C CA . ARG A 1 115 ? -9.526 6.372 1.336 1.00 95.81 115 ARG A CA 1
ATOM 918 C C . ARG A 1 115 ? -9.278 5.248 0.343 1.00 95.81 115 ARG A C 1
ATOM 920 O O . ARG A 1 115 ? -8.937 5.536 -0.796 1.00 95.81 115 ARG A O 1
ATOM 927 N N . PHE A 1 116 ? -9.503 4.013 0.768 1.00 97.06 116 PHE A N 1
ATOM 928 C CA . PHE A 1 116 ? -9.545 2.801 -0.043 1.00 97.06 116 PHE A CA 1
ATOM 929 C C . PHE A 1 116 ? -10.988 2.294 -0.014 1.00 97.06 116 PHE A C 1
ATOM 931 O O . PHE A 1 116 ? -11.457 1.848 1.032 1.00 97.06 116 PHE A O 1
ATOM 938 N N . ALA A 1 117 ? -11.703 2.423 -1.127 1.00 97.19 117 ALA A N 1
ATOM 939 C CA . ALA A 1 117 ? -13.053 1.894 -1.293 1.00 97.19 117 ALA A CA 1
ATOM 940 C C . ALA A 1 117 ? -12.956 0.524 -1.969 1.00 97.19 117 ALA A C 1
ATOM 942 O O . ALA A 1 117 ? -12.423 0.446 -3.076 1.00 97.19 117 ALA A O 1
ATOM 943 N N . LEU A 1 118 ? -13.408 -0.527 -1.283 1.00 97.69 118 LEU A N 1
ATOM 944 C CA . LEU A 1 118 ? -13.405 -1.901 -1.778 1.00 97.69 118 LEU A CA 1
ATOM 945 C C . LEU A 1 118 ? -14.766 -2.239 -2.396 1.00 97.69 118 LEU A C 1
ATOM 947 O O . LEU A 1 118 ? -15.807 -1.786 -1.912 1.00 97.69 118 LEU A O 1
ATOM 951 N N . ASP A 1 119 ? -14.759 -3.090 -3.417 1.00 97.06 119 ASP A N 1
ATOM 952 C CA . ASP A 1 119 ? -15.971 -3.495 -4.144 1.00 97.06 119 ASP A CA 1
ATOM 953 C C . ASP A 1 119 ? -16.926 -4.365 -3.302 1.00 97.06 119 ASP A C 1
ATOM 955 O O . ASP A 1 119 ? -18.100 -4.506 -3.634 1.00 97.06 119 ASP A O 1
ATOM 959 N N . ASP A 1 120 ? -16.459 -4.904 -2.172 1.00 95.00 120 ASP A N 1
ATOM 960 C CA . ASP A 1 120 ? -17.290 -5.617 -1.192 1.00 95.00 120 ASP A CA 1
ATOM 961 C C . ASP A 1 120 ? -18.038 -4.686 -0.214 1.00 95.00 120 ASP A C 1
ATOM 963 O O . ASP A 1 120 ? -18.664 -5.142 0.745 1.00 95.00 120 ASP A O 1
ATOM 967 N N . GLY A 1 121 ? -17.965 -3.370 -0.439 1.00 93.12 121 GLY A N 1
ATOM 968 C CA . GLY A 1 121 ? -18.629 -2.347 0.364 1.00 93.12 121 GLY A CA 1
ATOM 969 C C . GLY A 1 121 ? -17.845 -1.902 1.601 1.00 93.12 121 GLY A C 1
ATOM 970 O O . GLY A 1 121 ? -18.278 -0.968 2.284 1.00 93.12 121 GLY A O 1
ATOM 971 N N . ARG A 1 122 ? -16.689 -2.509 1.905 1.00 95.12 122 ARG A N 1
ATOM 972 C CA . ARG A 1 122 ? -15.796 -2.011 2.960 1.00 95.12 122 ARG A CA 1
ATOM 973 C C . ARG A 1 122 ? -15.074 -0.751 2.493 1.00 95.12 122 ARG A C 1
ATOM 975 O O . ARG A 1 122 ? -14.685 -0.603 1.339 1.00 95.12 122 ARG A O 1
ATOM 982 N N . THR A 1 123 ? -14.823 0.162 3.423 1.00 96.50 123 THR A N 1
ATOM 983 C CA . THR A 1 123 ? -13.907 1.286 3.211 1.00 96.50 123 THR A CA 1
ATOM 984 C C . THR A 1 123 ? -12.834 1.281 4.286 1.00 96.50 123 THR A C 1
ATOM 986 O O . THR A 1 123 ? -13.137 1.278 5.476 1.00 96.50 123 THR A O 1
ATOM 989 N N . LEU A 1 124 ? -11.571 1.322 3.873 1.00 96.38 124 LEU A N 1
ATOM 990 C CA . LEU A 1 124 ? -10.423 1.477 4.763 1.00 96.38 124 LEU A CA 1
ATOM 991 C C . LEU A 1 124 ? -9.842 2.873 4.556 1.00 96.38 124 LEU A C 1
ATOM 993 O O . LEU A 1 124 ? -9.546 3.270 3.433 1.00 96.38 124 LEU A O 1
ATOM 997 N N . SER A 1 125 ? -9.722 3.658 5.621 1.00 94.81 125 SER A N 1
ATOM 998 C CA . SER A 1 125 ? -9.276 5.048 5.532 1.00 94.81 125 SER A CA 1
ATOM 999 C C . SER A 1 125 ? -8.161 5.349 6.513 1.00 94.81 125 SER A C 1
ATOM 1001 O O . SER A 1 125 ? -8.297 5.118 7.710 1.00 94.81 125 SER A O 1
ATOM 1003 N N . PHE A 1 126 ? -7.085 5.944 6.012 1.00 93.81 126 PHE A N 1
ATOM 1004 C CA . PHE A 1 126 ? -6.081 6.584 6.846 1.00 93.81 126 PHE A CA 1
ATOM 1005 C C . PHE A 1 126 ? -6.484 8.039 7.054 1.00 93.81 126 PHE A C 1
ATOM 1007 O O . PHE A 1 126 ? -6.577 8.781 6.081 1.00 93.81 126 PHE A O 1
ATOM 1014 N N . THR A 1 127 ? -6.732 8.461 8.289 1.00 91.56 127 THR A N 1
ATOM 1015 C CA . THR A 1 127 ? -7.210 9.814 8.622 1.00 91.56 127 THR A CA 1
ATOM 1016 C C . THR A 1 127 ? -6.370 10.441 9.728 1.00 91.56 127 THR A C 1
ATOM 1018 O O . THR A 1 127 ? -5.547 9.776 10.361 1.00 91.56 127 THR A O 1
ATOM 1021 N N . VAL A 1 128 ? -6.552 11.745 9.959 1.00 87.44 128 VAL A N 1
ATOM 1022 C CA . VAL A 1 128 ? -5.894 12.464 11.055 1.00 87.44 128 VAL A CA 1
ATOM 1023 C C . VAL A 1 128 ? -6.931 13.002 12.033 1.00 87.44 128 VAL A C 1
ATOM 1025 O O . VAL A 1 128 ? -7.739 13.863 11.687 1.00 87.44 128 VAL A O 1
ATOM 1028 N N . HIS A 1 129 ? -6.850 12.564 13.287 1.00 82.62 129 HIS A N 1
ATOM 1029 C CA . HIS A 1 129 ? -7.710 13.022 14.373 1.00 82.62 129 HIS A CA 1
ATOM 1030 C C . HIS A 1 129 ? -6.867 13.466 15.575 1.00 82.62 129 HIS A C 1
ATOM 1032 O O . HIS A 1 129 ? -6.065 12.693 16.095 1.00 82.62 129 HIS A O 1
ATOM 1038 N N . ARG A 1 130 ? -7.043 14.719 16.029 1.00 77.94 130 ARG A N 1
ATOM 1039 C CA . ARG A 1 130 ? -6.287 15.329 17.150 1.00 77.94 130 ARG A CA 1
ATOM 1040 C C . ARG A 1 130 ? -4.772 15.047 17.086 1.00 77.94 130 ARG A C 1
ATOM 1042 O O . ARG A 1 130 ? -4.178 14.638 18.071 1.00 77.94 130 ARG A O 1
ATOM 1049 N N . PHE A 1 131 ? -4.163 15.242 15.912 1.00 73.62 131 PHE A N 1
ATOM 1050 C CA . PHE A 1 131 ? -2.734 14.994 15.631 1.00 73.62 131 PHE A CA 1
ATOM 1051 C C . PHE A 1 131 ? -2.275 13.524 15.638 1.00 73.62 131 PHE A C 1
ATOM 1053 O O . PHE A 1 131 ? -1.105 13.259 15.369 1.00 73.62 131 PHE A O 1
ATOM 1060 N N . HIS A 1 132 ? -3.178 12.566 15.842 1.00 82.44 132 HIS A N 1
ATOM 1061 C CA . HIS A 1 132 ? -2.911 11.146 15.635 1.00 82.44 132 HIS A CA 1
ATOM 1062 C C . HIS A 1 132 ? -3.360 10.726 14.241 1.00 82.44 132 HIS A C 1
ATOM 1064 O O . HIS A 1 132 ? -4.410 11.158 13.764 1.00 82.44 132 HIS A O 1
ATOM 1070 N N . ARG A 1 133 ? -2.585 9.855 13.597 1.00 88.88 133 ARG A N 1
ATOM 1071 C CA . ARG A 1 133 ? -3.029 9.152 12.395 1.00 88.88 133 ARG A CA 1
ATOM 1072 C C . ARG A 1 133 ? -3.815 7.923 12.826 1.00 88.88 133 ARG A C 1
ATOM 1074 O O . ARG A 1 133 ? -3.454 7.287 13.816 1.00 88.88 133 ARG A O 1
ATOM 1081 N N . GLN A 1 134 ? -4.889 7.623 12.118 1.00 91.69 134 GLN A N 1
ATOM 1082 C CA . GLN A 1 134 ? -5.775 6.501 12.400 1.00 91.69 134 GLN A CA 1
ATOM 1083 C C . GLN A 1 134 ? -6.003 5.703 11.126 1.00 91.69 134 GLN A C 1
ATOM 1085 O O . GLN A 1 134 ? -6.100 6.291 10.054 1.00 91.69 134 GLN A O 1
ATOM 1090 N N . LEU A 1 135 ? -6.102 4.385 11.259 1.00 93.69 135 LEU A N 1
ATOM 1091 C CA . LEU A 1 135 ? -6.700 3.509 10.265 1.00 93.69 135 LEU A CA 1
ATOM 1092 C C . LEU A 1 135 ? -8.120 3.219 10.737 1.00 93.69 135 LEU A C 1
ATOM 1094 O O . LEU A 1 135 ? -8.311 2.675 11.826 1.00 93.69 135 LEU A O 1
ATOM 1098 N N . VAL A 1 136 ? -9.098 3.601 9.930 1.00 93.56 136 VAL A N 1
ATOM 1099 C CA . VAL A 1 136 ? -10.524 3.430 10.197 1.00 93.56 136 VAL A CA 1
ATOM 1100 C C . VAL A 1 136 ? -11.095 2.469 9.169 1.00 93.56 136 VAL A C 1
ATOM 1102 O O . VAL A 1 136 ? -10.836 2.617 7.975 1.00 93.56 136 VAL A O 1
ATOM 1105 N N . ARG A 1 137 ? -11.884 1.503 9.630 1.00 94.69 137 ARG A N 1
ATOM 1106 C CA . ARG A 1 137 ? -12.676 0.613 8.788 1.00 94.69 137 ARG A CA 1
ATOM 1107 C C . ARG A 1 137 ? -14.141 0.998 8.899 1.00 94.69 137 ARG A C 1
ATOM 1109 O O . ARG A 1 137 ? -14.685 0.972 9.997 1.00 94.69 137 ARG A O 1
ATOM 1116 N N . ALA A 1 138 ? -14.760 1.308 7.771 1.00 93.75 138 ALA A N 1
ATOM 1117 C CA . ALA A 1 138 ? -16.193 1.511 7.658 1.00 93.75 138 ALA A CA 1
ATOM 1118 C C . ALA A 1 138 ? -16.822 0.315 6.932 1.00 93.75 138 ALA A C 1
ATOM 1120 O O . ALA A 1 138 ? -16.410 -0.026 5.820 1.00 93.75 138 ALA A O 1
ATOM 1121 N N . ALA A 1 139 ? -17.794 -0.335 7.568 1.00 89.81 139 ALA A N 1
ATOM 1122 C CA . ALA A 1 139 ? -18.572 -1.428 6.986 1.00 89.81 139 ALA A CA 1
ATOM 1123 C C . ALA A 1 139 ? -19.964 -1.474 7.633 1.00 89.81 139 ALA A C 1
ATOM 1125 O O . ALA A 1 139 ? -20.091 -1.311 8.847 1.00 89.81 139 ALA A O 1
ATOM 1126 N N . GLY A 1 140 ? -21.019 -1.669 6.834 1.00 85.75 140 GLY A N 1
ATOM 1127 C CA . GLY A 1 140 ? -22.392 -1.765 7.353 1.00 85.75 140 GLY A CA 1
ATOM 1128 C C . GLY A 1 140 ? -22.845 -0.541 8.166 1.00 85.75 140 GLY A C 1
ATOM 1129 O O . GLY A 1 140 ? -23.543 -0.694 9.166 1.00 85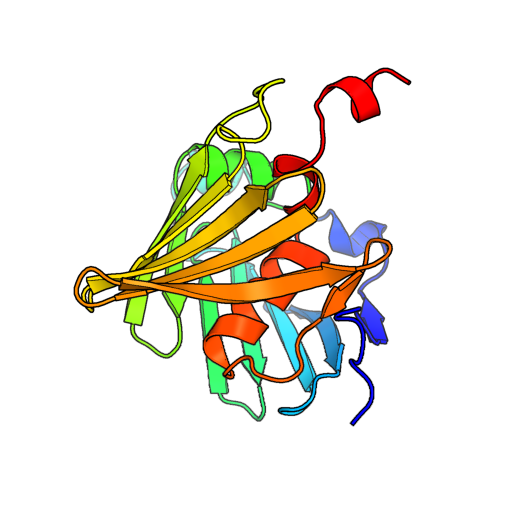.75 140 GLY A O 1
ATOM 1130 N N . GLY A 1 141 ? -22.395 0.662 7.787 1.00 84.94 141 GLY A N 1
ATOM 1131 C CA . GLY A 1 141 ? -22.741 1.921 8.462 1.00 84.94 141 GLY A CA 1
ATOM 1132 C C . GLY A 1 141 ? -22.049 2.158 9.811 1.00 84.94 141 GLY A C 1
ATOM 1133 O O . GLY A 1 141 ? -22.432 3.083 10.525 1.00 84.94 141 GLY A O 1
ATOM 1134 N N . LYS A 1 142 ? -21.055 1.341 10.182 1.00 87.00 142 LYS A N 1
ATOM 1135 C CA . LYS A 1 142 ? -20.260 1.516 11.405 1.00 87.00 142 LYS A CA 1
ATOM 1136 C C . LYS A 1 142 ? -18.805 1.812 11.070 1.00 87.00 142 LYS A C 1
ATOM 1138 O O . LYS A 1 142 ? -18.206 1.090 10.276 1.00 87.00 142 LYS A O 1
ATOM 1143 N N . ASP A 1 143 ? -18.251 2.804 11.761 1.00 91.56 143 ASP A N 1
ATOM 1144 C CA . ASP A 1 143 ? -16.838 3.168 11.699 1.00 91.56 143 ASP A CA 1
ATOM 1145 C C . ASP A 1 143 ? -16.097 2.600 12.914 1.00 91.56 143 ASP A C 1
ATOM 1147 O O . ASP A 1 143 ? -16.471 2.837 14.064 1.00 91.56 143 ASP A O 1
ATOM 1151 N N . GLU A 1 144 ? -15.018 1.866 12.664 1.00 92.06 144 GLU A N 1
ATOM 1152 C CA . GLU A 1 144 ? -14.180 1.256 13.690 1.00 92.06 144 GLU A CA 1
ATOM 1153 C C . GLU A 1 144 ? -12.723 1.701 13.525 1.00 92.06 144 GLU A C 1
ATOM 1155 O O . GLU A 1 144 ? -12.129 1.551 12.456 1.00 92.06 144 GLU A O 1
ATOM 1160 N N . VAL A 1 145 ? -12.110 2.225 14.590 1.00 91.12 145 VAL A N 1
ATOM 1161 C CA . VAL A 1 145 ? -10.675 2.546 14.600 1.00 91.12 145 VAL A CA 1
ATOM 1162 C C . VAL A 1 145 ? -9.881 1.257 14.807 1.00 91.12 145 VAL A C 1
ATOM 1164 O O . VAL A 1 145 ? -9.943 0.647 15.871 1.00 91.12 145 VAL A O 1
ATOM 1167 N N . ARG A 1 146 ? -9.114 0.861 13.791 1.00 91.75 146 ARG A N 1
ATOM 1168 C CA . ARG A 1 146 ? -8.362 -0.403 13.743 1.00 91.75 146 ARG A CA 1
ATOM 1169 C C . ARG A 1 146 ? -6.921 -0.247 14.217 1.00 91.75 146 ARG A C 1
ATOM 1171 O O . ARG A 1 146 ? -6.406 -1.101 14.929 1.00 91.75 146 ARG A O 1
ATOM 1178 N N . ALA A 1 147 ? -6.293 0.871 13.861 1.00 88.81 147 ALA A N 1
ATOM 1179 C CA . ALA A 1 147 ? -4.961 1.241 14.328 1.00 88.81 147 ALA A CA 1
ATOM 1180 C C . ALA A 1 147 ? -4.855 2.751 14.517 1.00 88.81 147 ALA A C 1
ATOM 1182 O O . ALA A 1 147 ? -5.599 3.536 13.924 1.00 88.81 147 ALA A O 1
ATOM 1183 N N . ARG A 1 148 ? -3.893 3.171 15.335 1.00 88.25 148 ARG A N 1
ATOM 1184 C CA . ARG A 1 148 ? -3.567 4.583 15.535 1.00 88.25 148 ARG A CA 1
ATOM 1185 C C . ARG A 1 148 ? -2.084 4.766 15.782 1.00 88.25 148 ARG A C 1
ATOM 1187 O O . ARG A 1 148 ? -1.414 3.854 16.256 1.00 88.25 148 ARG A O 1
ATOM 1194 N N . THR A 1 149 ? -1.579 5.965 15.531 1.00 85.06 149 THR A N 1
ATOM 1195 C CA . THR A 1 149 ? -0.212 6.304 15.921 1.00 85.06 149 THR A CA 1
ATOM 1196 C C . THR A 1 149 ? -0.130 6.735 17.384 1.00 85.06 149 THR A C 1
ATOM 1198 O O . THR A 1 149 ? -0.785 7.710 17.772 1.00 85.06 149 THR A O 1
ATOM 1201 N N . ARG A 1 150 ? 0.751 6.106 18.163 1.00 76.50 150 ARG A N 1
ATOM 1202 C CA . ARG A 1 150 ? 1.221 6.572 19.475 1.00 76.50 150 ARG A CA 1
ATOM 1203 C C . ARG A 1 150 ? 2.704 6.917 19.365 1.00 76.50 150 ARG A C 1
ATOM 1205 O O . ARG A 1 150 ? 3.467 6.167 18.766 1.00 76.50 150 ARG A O 1
ATOM 1212 N N . THR A 1 151 ? 3.101 8.096 19.856 1.00 72.62 151 THR A N 1
ATOM 1213 C CA . THR A 1 151 ? 4.498 8.588 19.777 1.00 72.62 151 THR A CA 1
ATOM 1214 C C . THR A 1 151 ? 5.117 8.482 18.369 1.00 72.62 151 THR A C 1
ATOM 1216 O O . THR A 1 151 ? 6.288 8.158 18.213 1.00 72.62 151 THR A O 1
ATOM 1219 N N . GLY A 1 152 ? 4.312 8.713 17.322 1.00 69.56 152 GLY A N 1
ATOM 1220 C CA . GLY A 1 152 ? 4.748 8.650 15.920 1.00 69.56 152 GLY A CA 1
ATOM 1221 C C . GLY A 1 152 ? 4.810 7.251 15.290 1.00 69.56 152 GLY A C 1
ATOM 1222 O O . GLY A 1 152 ? 5.159 7.154 14.116 1.00 69.56 152 GLY A O 1
ATOM 1223 N N . LEU A 1 153 ? 4.452 6.185 16.016 1.00 72.56 153 LEU A N 1
ATOM 1224 C CA . LEU A 1 153 ? 4.460 4.799 15.531 1.00 72.56 153 LEU A CA 1
ATOM 1225 C C . LEU A 1 153 ? 3.064 4.194 15.559 1.00 72.56 153 LEU A C 1
ATOM 1227 O O . LEU A 1 153 ? 2.288 4.479 16.465 1.00 72.56 153 LEU A O 1
ATOM 1231 N N . TRP A 1 154 ? 2.748 3.360 14.573 1.00 80.12 154 TRP A N 1
ATOM 1232 C CA . TRP A 1 154 ? 1.465 2.670 14.478 1.00 80.12 154 TRP A CA 1
ATOM 1233 C C . TRP A 1 154 ? 1.351 1.535 15.506 1.00 80.12 154 TRP A C 1
ATOM 1235 O O . TRP A 1 154 ? 2.208 0.658 15.557 1.00 80.12 154 TRP A O 1
ATOM 1245 N N . GLU A 1 155 ? 0.279 1.544 16.300 1.00 78.44 155 GLU A N 1
ATOM 1246 C CA . GLU A 1 155 ? -0.157 0.413 17.129 1.00 78.44 155 GLU A CA 1
ATOM 1247 C C . GLU A 1 155 ? -0.938 -0.565 16.227 1.00 78.44 155 GLU A C 1
ATOM 1249 O O . GLU A 1 155 ? -2.020 -0.214 15.756 1.00 78.44 155 GLU A O 1
ATOM 1254 N N . ALA A 1 156 ? -0.386 -1.755 15.946 1.00 70.44 156 ALA A N 1
ATOM 1255 C CA . ALA A 1 156 ? -0.891 -2.681 14.915 1.00 70.44 156 ALA A CA 1
ATOM 1256 C C . ALA A 1 156 ? -1.410 -4.038 15.450 1.00 70.44 156 ALA A C 1
ATOM 1258 O O . ALA A 1 156 ? -1.676 -4.944 14.665 1.00 70.44 156 ALA A O 1
ATOM 1259 N N . ASP A 1 157 ? -1.590 -4.187 16.767 1.00 67.50 157 ASP A N 1
ATOM 1260 C CA . ASP A 1 157 ? -1.808 -5.483 17.445 1.00 67.50 157 ASP A CA 1
ATOM 1261 C C . ASP A 1 157 ? -3.081 -6.258 17.050 1.00 67.50 157 ASP A C 1
ATOM 1263 O O . ASP A 1 157 ? -3.251 -7.405 17.457 1.00 67.50 157 ASP A O 1
ATOM 1267 N N . ARG A 1 158 ? -4.008 -5.647 16.303 1.00 78.62 158 ARG A N 1
ATOM 1268 C CA . ARG A 1 158 ? -5.313 -6.243 15.950 1.00 78.62 158 ARG A CA 1
ATOM 1269 C C . ARG A 1 158 ? -5.660 -6.157 14.469 1.00 78.62 158 ARG A C 1
ATOM 1271 O O . ARG A 1 158 ? -6.822 -6.363 14.112 1.00 78.62 158 ARG A O 1
ATOM 1278 N N . LEU A 1 159 ? -4.686 -5.808 13.635 1.00 89.69 159 LEU A N 1
ATOM 1279 C CA . LEU A 1 159 ? -4.908 -5.724 12.200 1.00 89.69 159 LEU A CA 1
ATOM 1280 C C . LEU A 1 159 ? -4.962 -7.125 11.600 1.00 89.69 159 LEU A C 1
ATOM 1282 O O . LEU A 1 159 ? -4.135 -7.981 11.927 1.00 89.69 159 LEU A O 1
ATOM 1286 N N . ASP A 1 160 ? -5.935 -7.352 10.723 1.00 92.25 160 ASP A N 1
ATOM 1287 C CA . ASP A 1 160 ? -5.889 -8.514 9.840 1.00 92.25 160 ASP A CA 1
ATOM 1288 C C . ASP A 1 160 ? -4.771 -8.353 8.790 1.00 92.25 160 ASP A C 1
ATOM 1290 O O . ASP A 1 160 ? -4.118 -7.306 8.691 1.00 92.25 160 ASP A O 1
ATOM 1294 N N . ARG A 1 161 ? -4.520 -9.410 8.008 1.00 94.12 161 ARG A N 1
ATOM 1295 C CA . ARG A 1 161 ? -3.457 -9.401 6.995 1.00 94.12 161 ARG A CA 1
ATOM 1296 C C . ARG A 1 161 ? -3.641 -8.271 5.967 1.00 94.12 161 ARG A C 1
ATOM 1298 O O . ARG A 1 161 ? -2.683 -7.585 5.624 1.00 94.12 161 ARG A O 1
ATOM 1305 N N . ALA A 1 162 ? -4.870 -8.000 5.540 1.00 95.19 162 ALA A N 1
ATOM 1306 C CA . ALA A 1 162 ? -5.174 -6.974 4.549 1.00 95.19 162 ALA A CA 1
ATOM 1307 C C . ALA A 1 162 ? -4.951 -5.553 5.101 1.00 95.19 162 ALA A C 1
ATOM 1309 O O . ALA A 1 162 ? -4.262 -4.730 4.491 1.00 95.19 162 ALA A O 1
ATOM 1310 N N . GLU A 1 163 ? -5.481 -5.269 6.290 1.00 95.06 163 GLU A N 1
ATOM 1311 C CA . GLU A 1 163 ? -5.295 -4.005 7.007 1.00 95.06 163 GLU A CA 1
ATOM 1312 C C . GLU A 1 163 ? -3.801 -3.716 7.236 1.00 95.06 163 GLU A C 1
ATOM 1314 O O . GLU A 1 163 ? -3.331 -2.584 7.069 1.00 95.06 163 GLU A O 1
ATOM 1319 N N . LEU A 1 164 ? -3.029 -4.752 7.564 1.00 94.06 164 LEU A N 1
ATOM 1320 C CA . LEU A 1 164 ? -1.595 -4.651 7.788 1.00 94.06 164 LEU A CA 1
ATOM 1321 C C . LEU A 1 164 ? -0.793 -4.477 6.491 1.00 94.06 164 LEU A C 1
ATOM 1323 O O . LEU A 1 164 ? 0.170 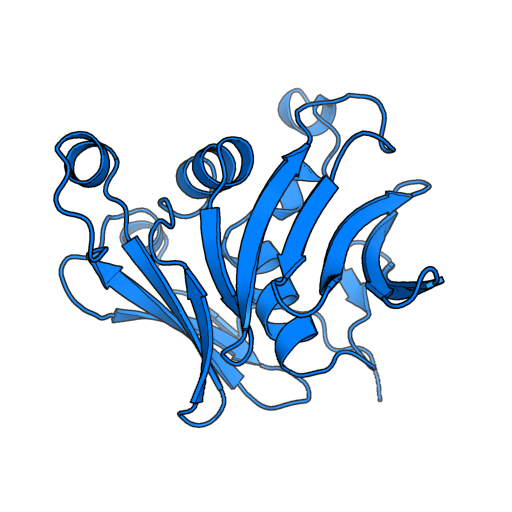-3.708 6.484 1.00 94.06 164 LEU A O 1
ATOM 1327 N N . ALA A 1 165 ? -1.196 -5.109 5.386 1.00 96.12 165 ALA A N 1
ATOM 1328 C CA . ALA A 1 165 ? -0.596 -4.893 4.069 1.00 96.12 165 ALA A CA 1
ATOM 1329 C C . ALA A 1 165 ? -0.750 -3.431 3.612 1.00 96.12 165 ALA A C 1
ATOM 1331 O O . ALA A 1 165 ? 0.213 -2.818 3.143 1.00 96.12 165 ALA A O 1
ATOM 1332 N N . LEU A 1 166 ? -1.922 -2.822 3.833 1.00 95.94 166 LEU A N 1
ATOM 1333 C CA . LEU A 1 166 ? -2.125 -1.388 3.593 1.00 95.94 166 LEU A CA 1
ATOM 1334 C C . LEU A 1 166 ? -1.255 -0.518 4.502 1.00 95.94 166 LEU A C 1
ATOM 1336 O O . LEU A 1 166 ? -0.705 0.492 4.058 1.00 95.94 166 LEU A O 1
ATOM 1340 N N . LEU A 1 167 ? -1.106 -0.896 5.771 1.00 93.38 167 LEU A N 1
ATOM 1341 C CA . LEU A 1 167 ? -0.235 -0.173 6.688 1.00 93.38 167 LEU A CA 1
ATOM 1342 C C . LEU A 1 167 ? 1.240 -0.254 6.251 1.00 93.38 167 LEU A C 1
ATOM 1344 O O . LEU A 1 167 ? 1.963 0.747 6.312 1.00 93.38 167 LEU A O 1
ATOM 1348 N N . CYS A 1 168 ? 1.671 -1.409 5.738 1.00 93.94 168 CYS A N 1
ATOM 1349 C CA . CYS A 1 168 ? 2.983 -1.582 5.123 1.00 93.94 168 CYS A CA 1
ATOM 1350 C C . CYS A 1 168 ? 3.139 -0.670 3.901 1.00 93.94 168 CYS A C 1
ATOM 1352 O O . CYS A 1 168 ? 4.126 0.063 3.834 1.00 93.94 168 CYS A O 1
ATOM 1354 N N . LEU A 1 169 ? 2.155 -0.635 2.992 1.00 95.62 169 LEU A N 1
ATOM 1355 C CA . LEU A 1 169 ? 2.132 0.275 1.841 1.00 95.62 169 LEU A CA 1
ATOM 1356 C C . LEU A 1 169 ? 2.310 1.730 2.270 1.00 95.62 169 LEU A C 1
ATOM 1358 O O . LEU A 1 169 ? 3.209 2.407 1.767 1.00 95.62 169 LEU A O 1
ATOM 1362 N N . VAL A 1 170 ? 1.473 2.217 3.192 1.00 92.44 170 VAL A N 1
ATOM 1363 C CA . VAL A 1 170 ? 1.501 3.623 3.619 1.00 92.44 170 VAL A CA 1
ATOM 1364 C C . VAL A 1 170 ? 2.872 4.009 4.169 1.00 92.44 170 VAL A C 1
ATOM 1366 O O . VAL A 1 170 ? 3.390 5.084 3.839 1.00 92.44 170 VAL A O 1
ATOM 1369 N N . THR A 1 171 ? 3.471 3.091 4.926 1.00 89.25 171 THR A N 1
ATOM 1370 C CA . THR A 1 171 ? 4.794 3.241 5.528 1.00 89.25 171 THR A CA 1
ATOM 1371 C C . THR A 1 171 ? 5.896 3.277 4.466 1.00 89.25 171 THR A C 1
ATOM 1373 O O . THR A 1 171 ? 6.639 4.256 4.365 1.00 89.25 171 THR A O 1
ATOM 1376 N N . VAL A 1 172 ? 6.021 2.230 3.642 1.00 92.12 172 VAL A N 1
ATOM 1377 C CA . VAL A 1 172 ? 7.173 2.088 2.734 1.00 92.12 172 VAL A CA 1
ATOM 1378 C C . VAL A 1 172 ? 7.088 3.023 1.534 1.00 92.12 172 VAL A C 1
ATOM 1380 O O . VAL A 1 172 ? 8.108 3.568 1.108 1.00 92.12 172 VAL A O 1
ATOM 1383 N N . ALA A 1 173 ? 5.883 3.282 1.023 1.00 92.12 173 ALA A N 1
ATOM 1384 C CA . ALA A 1 173 ? 5.676 4.183 -0.103 1.00 92.12 173 ALA A CA 1
ATOM 1385 C C . ALA A 1 173 ? 5.803 5.670 0.282 1.00 92.12 173 ALA A C 1
ATOM 1387 O O . ALA A 1 173 ? 5.823 6.538 -0.594 1.00 92.12 173 ALA A O 1
ATOM 1388 N N . GLY A 1 174 ? 5.903 5.984 1.580 1.00 88.56 174 GLY A N 1
ATOM 1389 C CA . GLY A 1 174 ? 5.992 7.356 2.079 1.00 88.56 174 GLY A CA 1
ATOM 1390 C C . GLY A 1 174 ? 4.681 8.135 1.936 1.00 88.56 174 GLY A C 1
ATOM 1391 O O . GLY A 1 174 ? 4.707 9.360 1.762 1.00 88.56 174 GLY A O 1
ATOM 1392 N N . LEU A 1 175 ? 3.544 7.436 1.992 1.00 91.25 175 LEU A N 1
ATOM 1393 C CA . LEU A 1 175 ? 2.208 8.036 1.927 1.00 91.25 175 LEU A CA 1
ATOM 1394 C C . LEU A 1 175 ? 1.798 8.683 3.248 1.00 91.25 175 LEU A C 1
ATOM 1396 O O . LEU A 1 175 ? 0.982 9.597 3.243 1.00 91.25 175 LEU A O 1
ATOM 1400 N N . ASP A 1 176 ? 2.437 8.310 4.355 1.00 87.56 176 ASP A N 1
ATOM 1401 C CA . ASP A 1 176 ? 2.331 8.995 5.648 1.00 87.56 176 ASP A CA 1
ATOM 1402 C C . ASP A 1 176 ? 2.514 10.522 5.551 1.00 87.56 176 ASP A C 1
ATOM 1404 O O . ASP A 1 176 ? 1.925 11.285 6.320 1.00 87.56 176 ASP A O 1
ATOM 1408 N N . ARG A 1 177 ? 3.308 10.993 4.579 1.00 86.88 177 ARG A N 1
ATOM 1409 C CA . ARG A 1 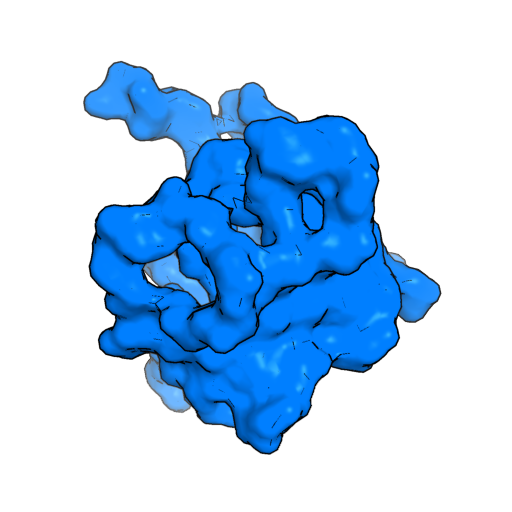177 ? 3.504 12.424 4.303 1.00 86.88 177 ARG A CA 1
ATOM 1410 C C . ARG A 1 177 ? 2.230 13.129 3.825 1.00 86.88 177 ARG A C 1
ATOM 1412 O O . ARG A 1 177 ? 2.107 14.325 4.036 1.00 86.88 177 ARG A O 1
ATOM 1419 N N . LEU A 1 178 ? 1.261 12.416 3.248 1.00 88.62 178 LEU A N 1
ATOM 1420 C CA . LEU A 1 178 ? -0.057 12.977 2.913 1.00 88.62 178 LEU A CA 1
ATOM 1421 C C . LEU A 1 178 ? -0.905 13.261 4.159 1.00 88.62 178 LEU A C 1
ATOM 1423 O O . LEU A 1 178 ? -1.800 14.100 4.121 1.00 88.62 178 LEU A O 1
ATOM 1427 N N . LEU A 1 179 ? -0.609 12.580 5.266 1.00 87.38 179 LEU A N 1
ATOM 1428 C CA . LEU A 1 179 ? -1.294 12.744 6.548 1.00 87.38 179 LEU A CA 1
ATOM 1429 C C . LEU A 1 179 ? -0.602 13.805 7.426 1.00 87.38 179 LEU A C 1
ATOM 1431 O O . LEU A 1 179 ? -1.197 14.340 8.366 1.00 87.38 179 LEU A O 1
ATOM 1435 N N . ALA A 1 180 ? 0.655 14.131 7.127 1.00 82.75 180 ALA A N 1
ATOM 1436 C CA . ALA A 1 180 ? 1.420 15.169 7.806 1.00 82.75 180 ALA A CA 1
ATOM 1437 C C . ALA A 1 180 ? 0.845 16.580 7.572 1.00 82.75 180 ALA A C 1
ATOM 1439 O O . ALA A 1 180 ? 0.126 16.837 6.608 1.00 82.75 180 ALA A O 1
ATOM 1440 N N . SER A 1 181 ? 1.160 17.509 8.480 1.00 76.94 181 SER A N 1
ATOM 1441 C CA . SER A 1 181 ? 0.840 18.923 8.266 1.00 76.94 181 SER A CA 1
ATOM 1442 C C . SER A 1 181 ? 1.716 19.479 7.137 1.00 76.94 181 SER A C 1
ATOM 1444 O O . SER A 1 181 ? 2.931 19.298 7.213 1.00 76.94 181 SER A O 1
ATOM 1446 N N . PRO A 1 182 ? 1.158 20.214 6.156 1.00 70.38 182 PRO A N 1
ATOM 1447 C CA . PRO A 1 182 ? 1.953 20.884 5.123 1.00 70.38 182 PRO A CA 1
ATOM 1448 C C . PRO A 1 182 ? 3.019 21.840 5.684 1.00 70.38 182 PRO A C 1
ATOM 1450 O O . PRO A 1 182 ? 4.037 22.065 5.044 1.00 70.38 182 PRO A O 1
ATOM 1453 N N . LEU A 1 183 ? 2.828 22.365 6.901 1.00 69.00 183 LEU A N 1
ATOM 1454 C CA . LEU A 1 183 ? 3.804 23.242 7.564 1.00 69.00 183 LEU A CA 1
ATOM 1455 C C . LEU A 1 183 ? 5.123 22.532 7.915 1.00 69.00 183 LEU A C 1
ATOM 1457 O O . LEU A 1 183 ? 6.133 23.196 8.094 1.00 69.00 183 LEU A O 1
ATOM 1461 N N . GLN A 1 184 ? 5.137 21.196 7.975 1.00 65.88 184 GLN A N 1
ATOM 1462 C CA . GLN A 1 184 ? 6.364 20.415 8.184 1.00 65.88 184 GLN A CA 1
ATOM 1463 C C . GLN A 1 184 ? 7.262 20.345 6.937 1.00 65.88 184 GLN A C 1
ATOM 1465 O O . GLN A 1 184 ? 8.330 19.751 7.008 1.00 65.88 184 GLN A O 1
ATOM 1470 N N . GLU A 1 185 ? 6.818 20.859 5.785 1.00 55.72 185 GLU A N 1
ATOM 1471 C CA . GLU A 1 185 ? 7.650 20.965 4.575 1.00 55.72 185 GLU A CA 1
ATOM 1472 C C . GLU A 1 185 ? 8.384 22.319 4.491 1.00 55.72 185 GLU A C 1
ATOM 1474 O O . GLU A 1 185 ? 9.252 22.475 3.638 1.00 55.72 185 GLU A O 1
ATOM 1479 N N . VAL A 1 186 ? 8.034 23.290 5.348 1.00 53.47 186 VAL A N 1
ATOM 1480 C CA . VAL A 1 186 ? 8.528 24.685 5.308 1.00 53.47 186 VAL A CA 1
ATOM 1481 C C . VAL A 1 186 ? 9.417 25.033 6.515 1.00 53.47 186 VAL A C 1
ATOM 1483 O O . VAL A 1 186 ? 10.137 26.026 6.474 1.00 53.47 186 VAL A O 1
ATOM 1486 N N . LEU A 1 187 ? 9.369 24.218 7.574 1.00 44.22 187 LEU A N 1
ATOM 1487 C CA . LEU A 1 187 ? 10.203 24.311 8.778 1.00 44.22 187 LEU A CA 1
ATOM 1488 C C . LEU A 1 187 ? 11.306 23.253 8.732 1.00 44.22 187 LEU A C 1
ATOM 1490 O O . LEU A 1 187 ? 12.440 23.584 9.134 1.00 44.22 187 LEU A O 1
#

Secondary structure (DSSP, 8-state):
--------SEE--HHHHTSPPSS-EEEEEEEETTEEEEEEEEE-S---HHHHHTT-EEEEEEETTEEEEEEEEEPSTTHHHHHHHHH-EEEEETTEEEEEEEE---SSGGG-EEEEEETTS-EEEEEEETTEEEEEEEETTEEEEEEEEETTEEE-TT--HHHHHHHHHHHHTTTHHHHS-GGGGT-

Organism: Streptomyces virginiae (NCBI:txid1961)

Radius of gyration: 15.72 Å; chains: 1; bounding box: 42×41×46 Å

Sequence (187 aa):
MTPSPVRPSWRAPMKTWHRPVHTRERHAEIPTAHGTYTLLREPGPRLTADAKAEAWERWQFVLDGDTVLEIDDAGLPGEGMRRRVRHGIHGRLDGVPFTARAEGRSLRPSRRGIRFALDDGRTLSFTVHRFHRQLVRAAGGKDEVRARTRTGLWEADRLDRAELALLCLVTVAGLDRLLASPLQEVL

Foldseek 3Di:
DPQDFFDFPDADPPVVLQDQAAAWDWGTWTQDPQGIWTKIKHQAPDPDPVCVVQRFIWIFTDDPNDGQKIWRGAGRFDPGRLVDQQVWTWIDGNNWIWIKHFQAQDLDQQRGKIWIQTPVRKIWMFGADPNKTFTWIDDPNDIDTQWIDDPNTIRHPRDDPRRVSVVSCCVGSVVVVSSDHPVVVVD